Protein AF-A0A1Y2M8N2-F1 (afdb_monomer)

Mean predicted aligned error: 12.07 Å

Radius of gyration: 18.17 Å; Cα contacts (8 Å, |Δi|>4): 159; chains: 1; bounding box: 55×33×50 Å

Secondary structure (DSSP, 8-state):
-HHHHHHHHHHHHHHHHHHHHHHHHHHHHHHHTTSSTTS---S-HHHHHHHHHHHHHHHHHHHHHHHHHHHH-TT---HHHHHHHHHHHHHHHHHHHS-GGGT---TTSTTHHHHHHHHHHHHHH--TTHHHHHHHHHHHHHHHHHHHHHHHTT--S---TTTTTHHHHHHHHTT--GGGGT-SSTTGGG-GGGGS--

pLDDT: mean 70.15, std 19.12, range [27.56, 95.5]

InterPro domains:
  IPR051127 Fungal secondary metabolite regulators [PTHR47424] (8-142)

Organism: Epicoccum nigrum (NCBI:txid105696)

Structure (mmCIF, N/CA/C/O backbone):
data_AF-A0A1Y2M8N2-F1
#
_entry.id   AF-A0A1Y2M8N2-F1
#
loop_
_atom_site.group_PDB
_atom_site.id
_atom_site.type_symbol
_atom_site.label_atom_id
_atom_site.label_alt_id
_atom_site.label_comp_id
_atom_site.label_asym_id
_atom_site.label_entity_id
_atom_site.label_seq_id
_atom_site.pdbx_PDB_ins_code
_atom_site.Cartn_x
_atom_site.Cartn_y
_atom_site.Cartn_z
_atom_site.occupancy
_atom_site.B_iso_or_equiv
_atom_site.auth_seq_id
_atom_site.auth_comp_id
_atom_site.auth_asym_id
_atom_site.auth_atom_id
_atom_site.pdbx_PDB_model_num
ATOM 1 N N . MET A 1 1 ? -30.682 -12.978 16.600 1.00 49.91 1 MET A N 1
ATOM 2 C CA . MET A 1 1 ? -30.207 -13.289 15.227 1.00 49.91 1 MET A CA 1
ATOM 3 C C . MET A 1 1 ? -29.140 -12.324 14.679 1.00 49.91 1 MET A C 1
ATOM 5 O O . MET A 1 1 ? -28.433 -12.726 13.767 1.00 49.91 1 MET A O 1
ATOM 9 N N . GLY A 1 2 ? -28.951 -11.103 15.212 1.00 60.22 2 GLY A N 1
ATOM 10 C CA . GLY A 1 2 ? -27.965 -10.139 14.675 1.00 60.22 2 GLY A CA 1
ATOM 11 C C . GLY A 1 2 ? -26.480 -10.426 14.968 1.00 60.22 2 GLY A C 1
ATOM 12 O O . GLY A 1 2 ? -25.636 -10.139 14.128 1.00 60.22 2 GLY A O 1
ATOM 13 N N . GLN A 1 3 ? -26.146 -11.043 16.109 1.00 59.97 3 GLN A N 1
ATOM 14 C CA . GLN A 1 3 ? -24.745 -11.328 16.475 1.00 59.97 3 GLN A CA 1
ATOM 15 C C . GLN A 1 3 ? -24.085 -12.379 15.570 1.00 59.97 3 GLN A C 1
ATOM 17 O O . GLN A 1 3 ? -22.929 -12.224 15.197 1.00 59.97 3 GLN A O 1
ATOM 22 N N . SER A 1 4 ? -24.816 -13.419 15.155 1.00 67.38 4 SER A N 1
ATOM 23 C CA . SER A 1 4 ? -24.257 -14.482 14.306 1.00 67.38 4 SER A CA 1
ATOM 24 C C . SER A 1 4 ? -23.841 -13.966 12.920 1.00 67.38 4 SER A C 1
ATOM 26 O O . SER A 1 4 ? -22.721 -14.236 12.501 1.00 67.38 4 SER A O 1
ATOM 28 N N . ARG A 1 5 ? -24.673 -13.144 12.255 1.00 73.00 5 ARG A N 1
ATOM 29 C CA . ARG A 1 5 ? -24.303 -12.483 10.985 1.00 73.00 5 ARG A CA 1
ATOM 30 C C . ARG A 1 5 ? -23.071 -11.597 11.134 1.00 73.00 5 ARG A C 1
ATOM 32 O O . ARG A 1 5 ? -22.161 -11.693 10.326 1.00 73.00 5 ARG A O 1
ATOM 39 N N . PHE A 1 6 ? -23.003 -10.825 12.218 1.00 70.69 6 PHE A N 1
ATOM 40 C CA . PHE A 1 6 ? -21.850 -9.974 12.495 1.00 70.69 6 PHE A CA 1
ATOM 41 C C . PHE A 1 6 ? -20.535 -10.768 12.578 1.00 70.69 6 PHE A C 1
ATOM 43 O O . PHE A 1 6 ? -19.532 -10.353 11.999 1.00 70.69 6 PHE A O 1
ATOM 50 N N . HIS A 1 7 ? -20.528 -11.926 13.247 1.00 74.31 7 HIS A N 1
ATOM 51 C CA . HIS A 1 7 ? -19.336 -12.777 13.311 1.00 74.31 7 HIS A CA 1
ATOM 52 C C . HIS A 1 7 ? -18.939 -13.331 11.936 1.00 74.31 7 HIS A C 1
ATOM 54 O O . HIS A 1 7 ? -17.752 -13.318 11.608 1.00 74.31 7 HIS A O 1
ATOM 60 N N . PHE A 1 8 ? -19.909 -13.747 11.116 1.00 81.00 8 PHE A N 1
ATOM 61 C CA . PHE A 1 8 ? -19.644 -14.202 9.748 1.00 81.00 8 PHE A CA 1
ATOM 62 C C . PHE A 1 8 ? -19.079 -13.085 8.862 1.00 81.00 8 PHE A C 1
ATOM 64 O O . PHE A 1 8 ? -18.098 -13.314 8.158 1.00 81.00 8 PHE A O 1
ATOM 71 N N . ASP A 1 9 ? -19.612 -11.866 8.952 1.00 74.56 9 ASP A N 1
ATOM 72 C CA . ASP A 1 9 ? -19.141 -10.723 8.160 1.00 74.56 9 ASP A CA 1
ATOM 73 C C . ASP A 1 9 ? -17.711 -10.308 8.538 1.00 74.56 9 ASP A C 1
ATOM 75 O O . ASP A 1 9 ? -16.916 -9.904 7.689 1.00 74.56 9 ASP A O 1
ATOM 79 N N . VAL A 1 10 ? -17.349 -10.396 9.823 1.00 72.56 10 VAL A N 1
ATOM 80 C CA . VAL A 1 10 ? -15.967 -10.162 10.275 1.00 72.56 10 VAL A CA 1
ATOM 81 C C . VAL A 1 10 ? -15.039 -11.266 9.763 1.00 72.56 10 VAL A C 1
ATOM 83 O O . VAL A 1 10 ? -13.969 -10.962 9.240 1.00 72.56 10 VAL A O 1
ATOM 86 N N . GLN A 1 11 ? -15.435 -12.536 9.873 1.00 79.19 11 GLN A N 1
ATOM 87 C CA . GLN A 1 11 ? -14.622 -13.665 9.408 1.00 79.19 11 GLN A CA 1
ATOM 88 C C . GLN A 1 11 ? -14.400 -13.635 7.892 1.00 79.19 11 GLN A C 1
ATOM 90 O O . GLN A 1 11 ? -13.267 -13.812 7.443 1.00 79.19 11 GLN A O 1
ATOM 95 N N . ALA A 1 12 ? -15.447 -13.353 7.113 1.00 81.44 12 ALA A N 1
ATOM 96 C CA . ALA A 1 12 ? -15.359 -13.206 5.665 1.00 81.44 12 ALA A CA 1
ATOM 97 C C . ALA A 1 12 ? -14.409 -12.064 5.277 1.00 81.44 12 ALA A C 1
ATOM 99 O O . ALA A 1 12 ? -13.546 -12.250 4.419 1.00 81.44 12 ALA A O 1
ATOM 100 N N . GLN A 1 13 ? -14.494 -10.919 5.965 1.00 75.56 13 GLN A N 1
ATOM 101 C CA . GLN A 1 13 ? -13.590 -9.791 5.737 1.00 75.56 13 GLN A CA 1
ATOM 102 C C . GLN A 1 13 ? -12.132 -10.151 6.041 1.00 75.56 13 GLN A C 1
ATOM 104 O O . GLN A 1 13 ? -11.241 -9.862 5.245 1.00 75.56 13 GLN A O 1
ATOM 109 N N . VAL A 1 14 ? -11.875 -10.799 7.182 1.00 75.38 14 VAL A N 1
ATOM 110 C CA . VAL A 1 14 ? -10.520 -11.223 7.561 1.00 75.38 14 VAL A CA 1
ATOM 111 C C . VAL A 1 14 ? -9.961 -12.205 6.535 1.00 75.38 14 VAL A C 1
ATOM 113 O O . VAL A 1 14 ? -8.806 -12.071 6.135 1.00 75.38 14 VAL A O 1
ATOM 116 N N . LEU A 1 15 ? -10.769 -13.162 6.072 1.00 81.62 15 LEU A N 1
ATOM 117 C CA . LEU A 1 15 ? -10.358 -14.114 5.043 1.00 81.62 15 LEU A CA 1
ATOM 118 C C . LEU A 1 15 ? -10.049 -13.411 3.716 1.00 81.62 15 LEU A C 1
ATOM 120 O O . LEU A 1 15 ? -9.009 -13.678 3.117 1.00 81.62 15 LEU A O 1
ATOM 124 N N . HIS A 1 16 ? -10.898 -12.473 3.294 1.00 79.31 16 HIS A N 1
ATOM 125 C CA . HIS A 1 16 ? -10.686 -11.680 2.086 1.00 79.31 16 HIS A CA 1
ATOM 126 C C . HIS A 1 16 ? -9.366 -10.894 2.152 1.00 79.31 16 HIS A C 1
ATOM 128 O O . HIS A 1 16 ? -8.547 -10.982 1.238 1.00 79.31 16 HIS A O 1
ATOM 134 N N . CYS A 1 17 ? -9.088 -10.212 3.268 1.00 73.06 17 CYS A N 1
ATOM 135 C CA . CYS A 1 17 ? -7.818 -9.511 3.458 1.00 73.06 17 CYS A CA 1
ATOM 136 C C . CYS A 1 17 ? -6.610 -10.464 3.480 1.00 73.06 17 CYS A C 1
ATOM 138 O O . CYS A 1 17 ? -5.569 -10.140 2.912 1.00 73.06 17 CYS A O 1
ATOM 140 N N . ARG A 1 18 ? -6.739 -11.657 4.081 1.00 81.38 18 ARG A N 1
ATOM 141 C CA . ARG A 1 18 ? -5.677 -12.680 4.075 1.00 81.38 18 ARG A CA 1
ATOM 142 C C . ARG A 1 18 ? -5.367 -13.181 2.665 1.00 81.38 18 ARG A C 1
ATOM 144 O O . ARG A 1 18 ? -4.197 -13.359 2.347 1.00 81.38 18 ARG A O 1
ATOM 151 N N . ILE A 1 19 ? -6.380 -13.370 1.819 1.00 83.31 19 ILE A N 1
ATOM 152 C CA . ILE A 1 19 ? -6.183 -13.765 0.415 1.00 83.31 19 ILE A CA 1
ATOM 153 C C . ILE A 1 19 ? -5.389 -12.689 -0.330 1.00 83.31 19 ILE A C 1
ATOM 155 O O . ILE A 1 19 ? -4.409 -13.006 -1.003 1.00 83.31 19 ILE A O 1
ATOM 159 N N . HIS A 1 20 ? -5.762 -11.416 -0.168 1.00 74.56 20 HIS A N 1
ATOM 160 C CA . HIS A 1 20 ? -5.020 -10.311 -0.784 1.00 74.56 20 HIS A CA 1
ATOM 161 C C . HIS A 1 20 ? -3.596 -10.193 -0.254 1.00 74.56 20 HIS A C 1
ATOM 163 O O . HIS A 1 20 ? -2.675 -9.961 -1.031 1.00 74.56 20 HIS A O 1
ATOM 169 N N . TYR A 1 21 ? -3.392 -10.427 1.041 1.00 78.44 21 TYR A N 1
ATOM 170 C CA . TYR A 1 21 ? -2.062 -10.458 1.634 1.00 78.44 21 TYR A CA 1
ATOM 171 C C . TYR A 1 21 ? -1.193 -11.568 1.041 1.00 78.44 21 TYR A C 1
ATOM 173 O O . TYR A 1 21 ? -0.097 -11.287 0.574 1.00 78.44 21 TYR A O 1
ATOM 181 N N . VAL A 1 22 ? -1.692 -12.805 0.967 1.00 80.75 22 VAL A N 1
ATOM 182 C CA . VAL A 1 22 ? -0.967 -13.916 0.326 1.00 80.75 22 VAL A CA 1
ATOM 183 C C . VAL A 1 22 ? -0.653 -13.587 -1.132 1.00 80.75 22 VAL A C 1
ATOM 185 O O . VAL A 1 22 ? 0.466 -13.805 -1.590 1.00 80.75 22 VAL A O 1
ATOM 188 N N . ARG A 1 23 ? -1.606 -12.995 -1.856 1.00 82.94 23 ARG A N 1
ATOM 189 C CA . ARG A 1 23 ? -1.387 -12.546 -3.232 1.00 82.94 23 ARG A CA 1
ATOM 190 C C . ARG A 1 23 ? -0.284 -11.486 -3.318 1.00 82.94 23 ARG A C 1
ATOM 192 O O . ARG A 1 23 ? 0.555 -11.580 -4.206 1.00 82.94 23 ARG A O 1
ATOM 199 N N . LEU A 1 24 ? -0.237 -10.526 -2.393 1.00 80.00 24 LEU A N 1
ATOM 200 C CA . LEU A 1 24 ? 0.861 -9.559 -2.299 1.00 80.00 24 LEU A CA 1
ATOM 201 C C . LEU A 1 24 ? 2.199 -10.242 -2.026 1.00 80.00 24 LEU A C 1
ATOM 203 O O . LEU A 1 24 ? 3.170 -9.920 -2.700 1.00 80.00 24 LEU A O 1
ATOM 207 N N . LEU A 1 25 ? 2.254 -11.203 -1.100 1.00 78.81 25 LEU A N 1
ATOM 208 C CA . LEU A 1 25 ? 3.478 -11.954 -0.802 1.00 78.81 25 LEU A CA 1
ATOM 209 C C . LEU A 1 25 ? 4.012 -12.699 -2.031 1.00 78.81 25 LEU A C 1
ATOM 211 O O . LEU A 1 25 ? 5.217 -12.718 -2.253 1.00 78.81 25 LEU A O 1
ATOM 215 N N . ILE A 1 26 ? 3.120 -13.272 -2.845 1.00 78.62 26 ILE A N 1
ATOM 216 C CA . ILE A 1 26 ? 3.490 -13.992 -4.071 1.00 78.62 26 ILE A CA 1
ATOM 217 C C . ILE A 1 26 ? 3.943 -13.032 -5.173 1.00 78.62 26 ILE A C 1
ATOM 219 O O . ILE A 1 26 ? 4.889 -13.344 -5.886 1.00 78.62 26 ILE A O 1
ATOM 223 N N . LEU A 1 27 ? 3.271 -11.887 -5.341 1.00 78.56 27 LEU A N 1
ATOM 224 C CA . LEU A 1 27 ? 3.536 -10.941 -6.434 1.00 78.56 27 LEU A CA 1
ATOM 225 C C . LEU A 1 27 ? 4.740 -10.027 -6.168 1.00 78.56 27 LEU A C 1
ATOM 227 O O . LEU A 1 27 ? 5.393 -9.573 -7.103 1.00 78.56 27 LEU A O 1
ATOM 231 N N . ARG A 1 28 ? 5.045 -9.748 -4.901 1.00 74.75 28 ARG A N 1
ATOM 232 C CA . ARG A 1 28 ? 6.078 -8.791 -4.492 1.00 74.75 28 ARG A CA 1
ATOM 233 C C . ARG A 1 28 ? 7.504 -9.137 -4.948 1.00 74.75 28 ARG A C 1
ATOM 235 O O . ARG A 1 28 ? 8.185 -8.205 -5.368 1.00 74.75 28 ARG A O 1
ATOM 242 N N . PRO A 1 29 ? 7.968 -10.402 -4.946 1.00 75.56 29 PRO A N 1
ATOM 243 C CA . PRO A 1 29 ? 9.266 -10.759 -5.523 1.00 75.56 29 PRO A CA 1
ATOM 244 C C . PRO A 1 29 ? 9.396 -10.322 -6.987 1.00 75.56 29 PRO A C 1
ATOM 246 O O . PRO A 1 29 ? 10.407 -9.751 -7.369 1.00 75.56 29 PRO A O 1
ATOM 249 N N . TRP A 1 30 ? 8.329 -10.472 -7.774 1.00 75.38 30 TRP A N 1
ATOM 250 C CA . TRP A 1 30 ? 8.274 -10.089 -9.193 1.00 75.38 30 TRP A CA 1
ATOM 251 C C . TRP A 1 30 ? 8.225 -8.573 -9.412 1.00 75.38 30 TRP A C 1
ATOM 253 O O . TRP A 1 30 ? 8.567 -8.067 -10.481 1.00 75.38 30 TRP A O 1
ATOM 263 N N . LEU A 1 31 ? 7.810 -7.817 -8.392 1.00 69.75 31 LEU A N 1
ATOM 264 C CA . LEU A 1 31 ? 7.902 -6.360 -8.419 1.00 69.75 31 LEU A CA 1
ATOM 265 C C . LEU A 1 31 ? 9.363 -5.899 -8.437 1.00 69.75 31 LEU A C 1
ATOM 267 O O . LEU A 1 31 ? 9.685 -4.921 -9.106 1.00 69.75 31 LEU A O 1
ATOM 271 N N . LEU A 1 32 ? 10.225 -6.632 -7.733 1.00 68.06 32 LEU A N 1
ATOM 272 C CA . LEU A 1 32 ? 11.647 -6.337 -7.571 1.00 68.06 32 LEU A CA 1
ATOM 273 C C . LEU A 1 32 ? 12.545 -7.185 -8.489 1.00 68.06 32 LEU A C 1
ATOM 275 O O . LEU A 1 32 ? 13.732 -6.901 -8.615 1.00 68.06 32 LEU A O 1
ATOM 279 N N . GLU A 1 33 ? 12.001 -8.201 -9.160 1.00 64.00 33 GLU A N 1
ATOM 280 C CA . GLU A 1 33 ? 12.733 -9.001 -10.142 1.00 64.00 33 GLU A CA 1
ATOM 281 C C . GLU A 1 33 ? 13.198 -8.107 -11.307 1.00 64.00 33 GLU A C 1
ATOM 283 O O . GLU A 1 33 ? 12.435 -7.265 -11.788 1.00 64.00 33 GLU A O 1
ATOM 288 N N . ASN A 1 34 ? 14.456 -8.271 -11.734 1.00 57.06 34 ASN A N 1
ATOM 289 C CA . ASN A 1 34 ? 15.277 -7.348 -12.545 1.00 57.06 34 ASN A CA 1
ATOM 290 C C . ASN A 1 34 ? 15.922 -6.159 -11.801 1.00 57.06 34 ASN A C 1
ATOM 292 O O . ASN A 1 34 ? 16.438 -5.258 -12.458 1.00 57.06 34 ASN A O 1
ATOM 296 N N . MET A 1 35 ? 15.929 -6.142 -10.463 1.00 52.12 35 MET A N 1
ATOM 297 C CA . MET A 1 35 ? 16.870 -5.305 -9.693 1.00 52.12 35 MET A CA 1
ATOM 298 C C . MET A 1 35 ? 18.237 -5.981 -9.483 1.00 52.12 35 MET A C 1
ATOM 300 O O . MET A 1 35 ? 19.209 -5.280 -9.229 1.00 52.12 35 MET A O 1
ATOM 304 N N . ASP A 1 36 ? 18.317 -7.306 -9.655 1.00 46.72 36 ASP A N 1
ATOM 305 C CA . ASP A 1 36 ? 19.564 -8.075 -9.740 1.00 46.72 36 ASP A CA 1
ATOM 306 C C . ASP A 1 36 ? 19.701 -8.669 -11.153 1.00 46.72 36 ASP A C 1
ATOM 308 O O . ASP A 1 36 ? 18.922 -9.530 -11.568 1.00 46.72 36 ASP A O 1
ATOM 312 N N . PHE A 1 37 ? 20.703 -8.208 -11.904 1.00 45.25 37 PHE A N 1
ATOM 313 C CA . PHE A 1 37 ? 20.927 -8.511 -13.328 1.00 45.25 37 PHE A CA 1
ATOM 314 C C . PHE A 1 37 ? 21.510 -9.907 -13.624 1.00 45.25 37 PHE A C 1
ATOM 316 O O . PHE A 1 37 ? 21.908 -10.184 -14.754 1.00 45.25 37 PHE A O 1
ATOM 323 N N . ALA A 1 38 ? 21.580 -10.801 -12.635 1.00 43.00 38 ALA A N 1
ATOM 324 C CA . ALA A 1 38 ? 22.261 -12.092 -12.776 1.00 43.00 38 ALA A CA 1
ATOM 325 C C . ALA A 1 38 ? 21.324 -13.292 -13.008 1.00 43.00 38 ALA A C 1
ATOM 327 O O . ALA A 1 38 ? 21.808 -14.383 -13.312 1.00 43.00 38 ALA A O 1
ATOM 328 N N . SER A 1 39 ? 20.003 -13.123 -12.879 1.00 43.25 39 SER A N 1
ATOM 329 C CA . SER A 1 39 ? 19.051 -14.215 -13.104 1.00 43.25 39 SER A CA 1
ATOM 330 C C . SER A 1 39 ? 18.432 -14.113 -14.501 1.00 43.25 39 SER A C 1
ATOM 332 O O . SER A 1 39 ? 17.778 -13.108 -14.792 1.00 43.25 39 SER A O 1
ATOM 334 N N . PRO A 1 40 ? 18.601 -15.117 -15.380 1.00 45.56 40 PRO A N 1
ATOM 335 C CA . PRO A 1 40 ? 17.891 -15.154 -16.649 1.00 45.56 40 PRO A CA 1
ATOM 336 C C . PRO A 1 40 ? 16.387 -15.263 -16.374 1.00 45.56 40 PRO A C 1
ATOM 338 O O . PRO A 1 40 ? 15.883 -16.302 -15.944 1.00 45.56 40 PRO A O 1
ATOM 341 N N . THR A 1 41 ? 15.660 -14.173 -16.607 1.00 53.81 41 THR A N 1
ATOM 342 C CA . THR A 1 41 ? 14.205 -14.134 -16.479 1.00 53.81 41 THR A CA 1
ATOM 343 C C . THR A 1 41 ? 13.585 -15.028 -17.554 1.00 53.81 41 THR A C 1
ATOM 345 O O . THR A 1 41 ? 13.751 -14.807 -18.750 1.00 53.81 41 THR A O 1
ATOM 348 N N . SER A 1 42 ? 12.856 -16.065 -17.132 1.00 55.19 42 SER A N 1
ATOM 349 C CA . SER A 1 42 ? 12.075 -16.927 -18.038 1.00 55.19 42 SER A CA 1
ATOM 350 C C . SER A 1 42 ? 10.772 -16.268 -18.514 1.00 55.19 42 SER A C 1
ATOM 352 O O . SER A 1 42 ? 10.110 -16.776 -19.420 1.00 55.19 42 SER A O 1
ATOM 354 N N . LEU A 1 43 ? 10.406 -15.130 -17.914 1.00 61.03 43 LEU A N 1
ATOM 355 C CA . LEU A 1 43 ? 9.205 -14.367 -18.229 1.00 61.03 43 LEU A CA 1
ATOM 356 C C . LEU A 1 43 ? 9.499 -13.242 -19.223 1.00 61.03 43 LEU A C 1
ATOM 358 O O . LEU A 1 43 ? 10.387 -12.419 -19.010 1.00 61.03 43 LEU A O 1
ATOM 362 N N . GLY A 1 44 ? 8.705 -13.173 -20.292 1.00 69.31 44 GLY A N 1
ATOM 363 C CA . GLY A 1 44 ? 8.774 -12.073 -21.249 1.00 69.31 44 GLY A CA 1
ATOM 364 C C . GLY A 1 44 ? 8.450 -10.721 -20.601 1.00 69.31 44 GLY A C 1
ATOM 365 O O . GLY A 1 44 ? 7.677 -10.640 -19.643 1.00 69.31 44 GLY A O 1
ATOM 366 N N . GLY A 1 45 ? 9.011 -9.636 -21.149 1.00 69.19 45 GLY A N 1
ATOM 367 C CA . GLY A 1 45 ? 8.866 -8.283 -20.590 1.00 69.19 45 GLY A CA 1
ATOM 368 C C . GLY A 1 45 ? 7.416 -7.797 -20.440 1.00 69.19 45 GLY A C 1
ATOM 369 O O . GLY A 1 45 ? 7.106 -7.107 -19.470 1.00 69.19 45 GLY A O 1
ATOM 370 N N . SER A 1 46 ? 6.510 -8.207 -21.336 1.00 75.31 46 SER A N 1
ATOM 371 C CA . SER A 1 46 ? 5.075 -7.904 -21.234 1.00 75.31 46 SER A CA 1
ATOM 372 C C . SER A 1 46 ? 4.417 -8.593 -20.034 1.00 75.31 46 SER A C 1
ATOM 374 O O . SER A 1 46 ? 3.703 -7.949 -19.270 1.00 75.31 46 SER A O 1
ATOM 376 N N . THR A 1 47 ? 4.712 -9.876 -19.806 1.00 80.75 47 THR A N 1
ATOM 377 C CA . THR A 1 47 ? 4.174 -10.646 -18.674 1.00 80.75 47 THR A CA 1
ATOM 378 C C . THR A 1 47 ? 4.649 -10.083 -17.338 1.00 80.75 47 THR A C 1
ATOM 380 O O . THR A 1 47 ? 3.872 -9.974 -16.392 1.00 80.75 47 THR A O 1
ATOM 383 N N . LEU A 1 48 ? 5.910 -9.657 -17.255 1.00 81.38 48 LEU A N 1
ATOM 384 C CA . LEU A 1 48 ? 6.433 -9.032 -16.042 1.00 81.38 48 LEU A CA 1
ATOM 385 C C . LEU A 1 48 ? 5.747 -7.691 -15.745 1.00 81.38 48 LEU A C 1
ATOM 387 O O . LEU A 1 48 ? 5.393 -7.411 -14.598 1.00 81.38 48 LEU A O 1
ATOM 391 N N . GLN A 1 49 ? 5.517 -6.867 -16.769 1.00 81.25 49 GLN A N 1
ATOM 392 C CA . GLN A 1 49 ? 4.796 -5.603 -16.615 1.00 81.25 49 GLN A CA 1
ATOM 393 C C . GLN A 1 49 ? 3.356 -5.825 -16.126 1.00 81.25 49 GLN A C 1
ATOM 395 O O . GLN A 1 49 ? 2.883 -5.106 -15.240 1.00 81.25 49 GLN A O 1
ATOM 400 N N . GLU A 1 50 ? 2.674 -6.847 -16.642 1.00 84.62 50 GLU A N 1
ATOM 401 C CA . GLU A 1 50 ? 1.343 -7.245 -16.176 1.00 84.62 50 GLU A CA 1
ATOM 402 C C . GLU A 1 50 ? 1.359 -7.695 -14.711 1.00 84.62 50 GLU A C 1
ATOM 404 O O . GLU A 1 50 ? 0.522 -7.252 -13.924 1.00 84.62 50 GLU A O 1
ATOM 409 N N . ILE A 1 51 ? 2.339 -8.505 -14.302 1.00 86.00 51 ILE A N 1
ATOM 410 C CA . ILE A 1 51 ? 2.487 -8.955 -12.910 1.00 86.00 51 ILE A CA 1
ATOM 411 C C . ILE A 1 51 ? 2.723 -7.775 -11.961 1.00 86.00 51 ILE A C 1
ATOM 413 O O . ILE A 1 51 ? 2.103 -7.699 -10.897 1.00 86.00 51 ILE A O 1
ATOM 417 N N . ARG A 1 52 ? 3.562 -6.813 -12.352 1.00 86.56 52 ARG A N 1
ATOM 418 C CA . ARG A 1 52 ? 3.812 -5.584 -11.580 1.00 86.56 52 ARG A CA 1
ATOM 419 C C . ARG A 1 52 ? 2.560 -4.722 -11.446 1.00 86.56 52 ARG A C 1
ATOM 421 O O . ARG A 1 52 ? 2.256 -4.226 -10.356 1.00 86.56 52 ARG A O 1
ATOM 428 N N . SER A 1 53 ? 1.799 -4.596 -12.532 1.00 89.00 53 SER A N 1
ATOM 429 C CA . SER A 1 53 ? 0.496 -3.929 -12.527 1.00 89.00 53 SER A CA 1
ATOM 430 C C . SER A 1 53 ? -0.484 -4.631 -11.580 1.00 89.00 53 SER A C 1
ATOM 432 O O . SER A 1 53 ? -1.095 -3.987 -10.725 1.00 89.00 53 SER A O 1
ATOM 434 N N . LEU A 1 54 ? -0.562 -5.965 -11.637 1.00 89.25 54 LEU A N 1
ATOM 435 C CA . LEU A 1 54 ? -1.383 -6.772 -10.733 1.00 89.25 54 LEU A CA 1
ATOM 436 C C . LEU A 1 54 ? -0.962 -6.617 -9.268 1.00 89.25 54 LEU A C 1
ATOM 438 O O . LEU A 1 54 ? -1.832 -6.535 -8.400 1.00 89.25 54 LEU A O 1
ATOM 442 N N . CYS A 1 55 ? 0.339 -6.547 -8.978 1.00 90.06 55 CYS A N 1
ATOM 443 C CA . CYS A 1 55 ? 0.854 -6.317 -7.627 1.00 90.06 55 CYS A CA 1
ATOM 444 C C . CYS A 1 55 ? 0.376 -4.967 -7.087 1.00 90.06 55 CYS A C 1
ATOM 446 O O . CYS A 1 55 ? -0.216 -4.888 -6.009 1.00 90.06 55 CYS A O 1
ATOM 448 N N . THR A 1 56 ? 0.562 -3.913 -7.879 1.00 91.44 56 THR A N 1
ATOM 449 C CA . THR A 1 56 ? 0.136 -2.551 -7.550 1.00 91.44 56 THR A CA 1
ATOM 450 C C . THR A 1 56 ? -1.379 -2.463 -7.349 1.00 91.44 56 THR A C 1
ATOM 452 O O . THR A 1 56 ? -1.852 -1.866 -6.378 1.00 91.44 56 THR A O 1
ATOM 455 N N . LEU A 1 57 ? -2.159 -3.080 -8.239 1.00 93.44 57 LEU A N 1
ATOM 456 C CA . LEU A 1 57 ? -3.616 -3.111 -8.140 1.00 93.44 57 LEU A CA 1
ATOM 457 C C . LEU A 1 57 ? -4.072 -3.849 -6.875 1.00 93.44 57 LEU A C 1
ATOM 459 O O . LEU A 1 57 ? -4.933 -3.352 -6.150 1.00 93.44 57 LEU A O 1
ATOM 463 N N . THR A 1 58 ? -3.457 -4.996 -6.578 1.00 92.06 58 THR A N 1
ATOM 464 C CA . THR A 1 58 ? -3.742 -5.780 -5.367 1.00 92.06 58 THR A CA 1
ATOM 465 C C . THR A 1 58 ? -3.422 -4.971 -4.110 1.00 92.06 58 THR A C 1
ATOM 467 O O . THR A 1 58 ? -4.214 -4.964 -3.169 1.00 92.06 58 THR A O 1
ATOM 470 N N . ALA A 1 59 ? -2.310 -4.229 -4.098 1.00 93.00 59 ALA A N 1
ATOM 471 C CA . ALA A 1 59 ? -1.929 -3.383 -2.970 1.00 93.00 59 ALA A CA 1
ATOM 472 C C . ALA A 1 59 ? -2.981 -2.302 -2.706 1.00 93.00 59 ALA A C 1
ATOM 474 O O . ALA A 1 59 ? -3.468 -2.165 -1.583 1.00 93.00 59 ALA A O 1
ATOM 475 N N . ARG A 1 60 ? -3.405 -1.585 -3.751 1.00 95.00 60 ARG A N 1
ATOM 476 C CA . ARG A 1 60 ? -4.467 -0.577 -3.634 1.00 95.00 60 ARG A CA 1
ATOM 477 C C . ARG A 1 60 ? -5.768 -1.175 -3.122 1.00 95.00 60 ARG A C 1
ATOM 479 O O . ARG A 1 60 ? -6.327 -0.668 -2.157 1.00 95.00 60 ARG A O 1
ATOM 486 N N . HIS A 1 61 ? -6.201 -2.285 -3.712 1.00 93.06 61 HIS A N 1
ATOM 487 C CA . HIS A 1 61 ? -7.444 -2.935 -3.319 1.00 93.06 61 HIS A CA 1
ATOM 488 C C . HIS A 1 61 ? -7.407 -3.445 -1.872 1.00 93.06 61 HIS A C 1
ATOM 490 O O . HIS A 1 61 ? -8.401 -3.346 -1.157 1.00 93.06 61 HIS A O 1
ATOM 496 N N . THR A 1 62 ? -6.248 -3.920 -1.407 1.00 91.00 62 THR A N 1
ATOM 497 C CA . THR A 1 62 ? -6.031 -4.291 0.001 1.00 91.00 62 THR A CA 1
ATOM 498 C C . THR A 1 62 ? -6.230 -3.089 0.919 1.00 91.00 62 THR A C 1
ATOM 500 O O . THR A 1 62 ? -6.935 -3.190 1.921 1.00 91.00 62 THR A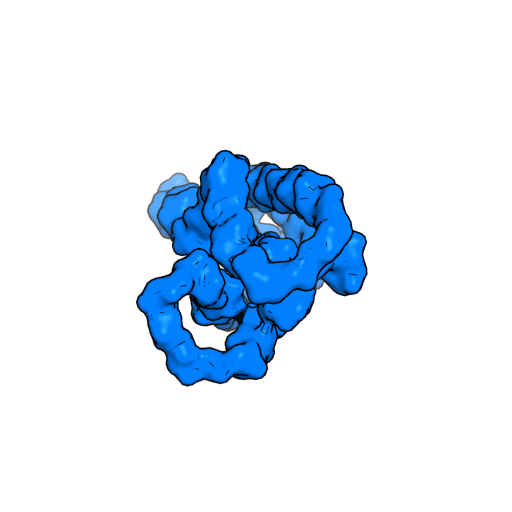 O 1
ATOM 503 N N . ILE A 1 63 ? -5.642 -1.941 0.568 1.00 94.00 63 ILE A N 1
ATOM 504 C CA . ILE A 1 63 ? -5.784 -0.708 1.346 1.00 94.00 63 ILE A CA 1
ATOM 505 C C . ILE A 1 63 ? -7.238 -0.246 1.375 1.00 94.00 63 ILE A C 1
ATOM 507 O O . ILE A 1 63 ? -7.744 0.056 2.451 1.00 94.00 63 ILE A O 1
ATOM 511 N N . ASP A 1 64 ? -7.909 -0.216 0.224 1.00 92.81 64 ASP A N 1
ATOM 512 C CA . ASP A 1 64 ? -9.309 0.202 0.129 1.00 92.81 64 ASP A CA 1
ATOM 513 C C . ASP A 1 64 ? -10.211 -0.713 0.969 1.00 92.81 64 ASP A C 1
ATOM 515 O O . ASP A 1 64 ? -10.975 -0.232 1.802 1.00 92.81 64 ASP A O 1
ATOM 519 N N . THR A 1 65 ? -10.022 -2.030 0.856 1.00 89.06 65 THR A N 1
ATOM 520 C CA . THR A 1 65 ? -10.758 -3.047 1.625 1.00 89.06 65 THR A CA 1
ATOM 521 C C . THR A 1 65 ? -10.589 -2.867 3.138 1.00 89.06 65 THR A C 1
ATOM 523 O O . THR A 1 65 ? -11.553 -2.987 3.899 1.0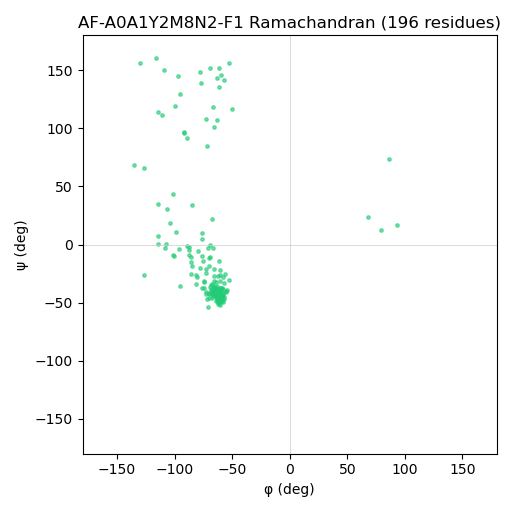0 89.06 65 THR A O 1
ATOM 526 N N . VAL A 1 66 ? -9.362 -2.611 3.606 1.00 88.56 66 VAL A N 1
ATOM 527 C CA . VAL A 1 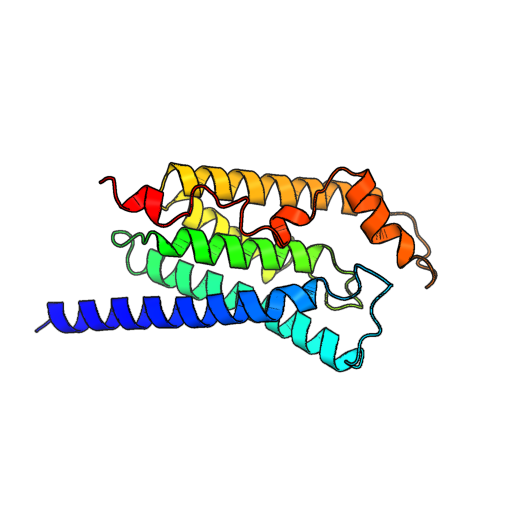66 ? -9.087 -2.415 5.038 1.00 88.56 66 VAL A CA 1
ATOM 528 C C . VAL A 1 66 ? -9.618 -1.062 5.517 1.00 88.56 66 VAL A C 1
ATOM 530 O O . VAL A 1 66 ? -10.234 -0.994 6.578 1.00 88.56 66 VAL A O 1
ATOM 533 N N . TYR A 1 67 ? -9.434 -0.000 4.731 1.00 90.62 67 TYR A N 1
ATOM 534 C CA . TYR A 1 67 ? -9.926 1.339 5.048 1.00 90.62 67 TYR A CA 1
ATOM 535 C C . TYR A 1 67 ? -11.453 1.360 5.183 1.00 90.62 67 TYR A C 1
ATOM 537 O O . TYR A 1 67 ? -11.975 1.835 6.189 1.00 90.62 67 TYR A O 1
ATOM 545 N N . GLU A 1 68 ? -12.175 0.800 4.211 1.00 88.25 68 GLU A N 1
ATOM 546 C CA . GLU A 1 68 ? -13.639 0.716 4.241 1.00 88.25 68 GLU A CA 1
ATOM 547 C C . GLU A 1 68 ? -14.132 -0.093 5.444 1.00 88.25 68 GLU A C 1
ATOM 549 O O . GLU A 1 68 ? -15.076 0.315 6.123 1.00 88.25 68 GLU A O 1
ATOM 554 N N . ALA A 1 69 ? -13.455 -1.196 5.778 1.00 81.88 69 ALA A N 1
ATOM 555 C CA . ALA A 1 69 ? -13.799 -1.991 6.951 1.00 81.88 69 ALA A CA 1
ATOM 556 C C . ALA A 1 69 ? -13.672 -1.197 8.262 1.00 81.88 69 ALA A C 1
ATOM 558 O O . ALA A 1 69 ? -14.546 -1.322 9.120 1.00 81.88 69 ALA A O 1
ATOM 559 N N . GLU A 1 70 ? -12.629 -0.376 8.409 1.00 80.94 70 GLU A N 1
ATOM 560 C CA . GLU A 1 70 ? -12.411 0.462 9.596 1.00 80.94 70 GLU A CA 1
ATOM 561 C C . GLU A 1 70 ? -13.362 1.669 9.633 1.00 80.94 70 GLU A C 1
ATOM 563 O O . GLU A 1 70 ? -13.886 1.997 10.696 1.00 80.94 70 GLU A O 1
ATOM 568 N N . VAL A 1 71 ? -13.663 2.294 8.488 1.00 81.12 71 VAL A N 1
ATOM 569 C CA . VAL A 1 71 ? -14.647 3.392 8.401 1.00 81.12 71 VAL A CA 1
ATOM 570 C C . VAL A 1 71 ? -16.049 2.904 8.760 1.00 81.12 71 VAL A C 1
ATOM 572 O O . VAL A 1 71 ? -16.752 3.557 9.532 1.00 81.12 71 VAL A O 1
ATOM 575 N N . CYS A 1 72 ? -16.458 1.742 8.249 1.00 77.81 72 CYS A N 1
ATOM 576 C CA . CYS A 1 72 ? -17.757 1.159 8.575 1.00 77.81 72 CYS A CA 1
ATOM 577 C C . CYS A 1 72 ? -17.808 0.586 10.001 1.00 77.81 72 CYS A C 1
ATOM 579 O O . CYS A 1 72 ? -18.893 0.475 10.575 1.00 77.81 72 CYS A O 1
ATOM 581 N N . ARG A 1 73 ? -16.662 0.205 10.588 1.00 73.31 73 ARG A N 1
ATOM 582 C CA . ARG A 1 73 ? -16.577 -0.406 11.926 1.00 73.31 73 ARG A CA 1
ATOM 583 C C . ARG A 1 73 ? -15.443 0.203 12.776 1.00 73.31 73 ARG A C 1
ATOM 585 O O . ARG A 1 73 ? -14.520 -0.502 13.178 1.00 73.31 73 ARG A O 1
ATOM 592 N N . PRO A 1 74 ? -15.558 1.474 13.201 1.00 60.66 74 PRO A N 1
ATOM 593 C CA . PRO A 1 74 ? -14.482 2.213 13.882 1.00 60.66 74 PRO A CA 1
ATOM 594 C C . PRO A 1 74 ? -14.142 1.720 15.302 1.00 60.66 74 PRO A C 1
ATOM 596 O O . PRO A 1 74 ? -13.278 2.282 15.972 1.00 60.66 74 PRO A O 1
ATOM 599 N N . ARG A 1 75 ? -14.836 0.689 15.802 1.00 58.88 75 ARG A N 1
ATOM 600 C CA . ARG A 1 75 ? -14.571 0.043 17.101 1.00 58.88 75 ARG A 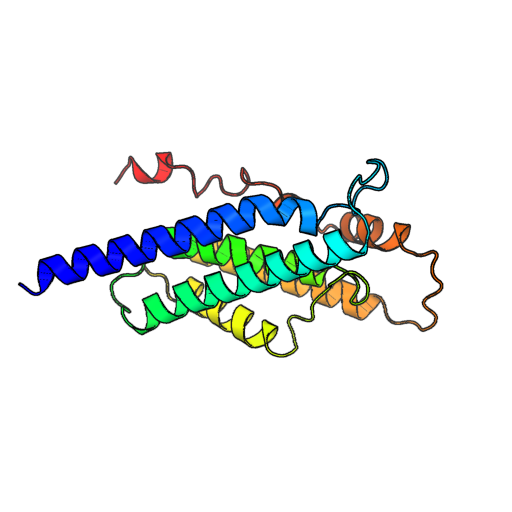CA 1
ATOM 601 C C . ARG A 1 75 ? -13.966 -1.354 16.978 1.00 58.88 75 ARG A C 1
ATOM 603 O O . ARG A 1 75 ? -13.671 -1.957 18.002 1.00 58.88 75 ARG A O 1
ATOM 610 N N . SER A 1 76 ? -13.796 -1.874 15.764 1.00 59.94 76 SER A N 1
ATOM 611 C CA . SER A 1 76 ? -13.257 -3.215 15.535 1.00 59.94 76 SER A CA 1
ATOM 612 C C . SER A 1 76 ? -11.830 -3.184 15.007 1.00 59.94 76 SER A C 1
ATOM 614 O O . SER A 1 76 ? -11.485 -4.077 14.238 1.00 59.94 76 SER A O 1
ATOM 616 N N . SER A 1 77 ? -11.027 -2.177 15.375 1.00 61.62 77 SER A N 1
ATOM 617 C CA . SER A 1 77 ? -9.654 -2.067 14.881 1.00 61.62 77 SER A CA 1
ATOM 618 C C . SER A 1 77 ? -8.923 -3.385 15.066 1.00 61.62 77 SER A C 1
ATOM 620 O O . SER A 1 77 ? -8.789 -3.882 16.181 1.00 61.62 77 SER A O 1
ATOM 622 N N . THR A 1 78 ? -8.525 -3.999 13.957 1.00 71.50 78 THR A N 1
ATOM 623 C CA . THR A 1 78 ? -7.948 -5.343 14.007 1.00 71.50 78 THR A CA 1
ATOM 624 C C . THR A 1 78 ? -6.432 -5.270 14.000 1.00 71.50 78 THR A C 1
ATOM 626 O O . THR A 1 78 ? -5.831 -4.429 13.333 1.00 71.50 78 THR A O 1
ATOM 629 N N . TRP A 1 79 ? -5.794 -6.186 14.725 1.00 72.38 79 TRP A N 1
ATOM 630 C CA . TRP A 1 79 ? -4.342 -6.328 14.695 1.00 72.38 79 TRP A CA 1
ATOM 631 C C . TRP A 1 79 ? -3.833 -6.606 13.272 1.00 72.38 79 TRP A C 1
ATOM 633 O O . TRP A 1 79 ? -2.850 -6.017 12.835 1.00 72.38 79 TRP A O 1
ATOM 643 N N . HIS A 1 80 ? -4.570 -7.412 12.501 1.00 74.75 80 HIS A N 1
ATOM 644 C CA . HIS A 1 80 ? -4.232 -7.752 11.120 1.00 74.75 80 HIS A CA 1
ATOM 645 C C . HIS A 1 80 ? -4.209 -6.543 10.170 1.00 74.75 80 HIS A C 1
ATOM 647 O O . HIS A 1 80 ? -3.492 -6.571 9.172 1.00 74.75 80 HIS A O 1
ATOM 653 N N . ALA A 1 81 ? -4.969 -5.478 10.459 1.00 82.50 81 ALA A N 1
ATOM 654 C CA . ALA A 1 81 ? -4.993 -4.284 9.616 1.00 82.50 81 ALA A CA 1
ATOM 655 C C . ALA A 1 81 ? -3.597 -3.656 9.491 1.00 82.50 81 ALA A C 1
ATOM 657 O O . ALA A 1 81 ? -3.221 -3.233 8.402 1.00 82.50 81 ALA A O 1
ATOM 658 N N . VAL A 1 82 ? -2.801 -3.663 10.568 1.00 82.62 82 VAL A N 1
ATOM 659 C CA . VAL A 1 82 ? -1.426 -3.138 10.554 1.00 82.62 82 VAL A CA 1
ATOM 660 C C . VAL A 1 82 ? -0.559 -3.913 9.565 1.00 82.62 82 VAL A C 1
ATOM 662 O O . VAL A 1 82 ? 0.104 -3.308 8.726 1.00 82.62 82 VAL A O 1
ATOM 665 N N . TYR A 1 83 ? -0.640 -5.245 9.599 1.00 80.06 83 TYR A N 1
ATOM 666 C CA . TYR A 1 83 ? 0.103 -6.137 8.707 1.00 80.06 83 TYR A CA 1
ATOM 667 C C . TYR A 1 83 ? -0.255 -5.892 7.242 1.00 80.06 83 TYR A C 1
ATOM 669 O O . TYR A 1 83 ? 0.620 -5.670 6.405 1.00 80.06 83 TYR A O 1
ATOM 677 N N . PHE A 1 84 ? -1.552 -5.909 6.931 1.00 84.75 84 PHE A N 1
ATOM 678 C CA . PHE A 1 84 ? -2.034 -5.785 5.558 1.00 84.75 84 PHE A CA 1
ATOM 679 C C . PHE A 1 84 ? -1.724 -4.412 4.967 1.00 84.75 84 PHE A C 1
ATOM 681 O O . PHE A 1 84 ? -1.288 -4.320 3.820 1.00 84.75 84 PHE A O 1
ATOM 688 N N . LEU A 1 85 ? -1.889 -3.350 5.757 1.00 89.75 85 LEU A N 1
ATOM 689 C CA . LEU A 1 85 ? -1.588 -1.991 5.322 1.00 89.75 85 LEU A CA 1
ATOM 690 C C . LEU A 1 85 ? -0.093 -1.760 5.165 1.00 89.75 85 LEU A C 1
ATOM 692 O O . LEU A 1 85 ? 0.310 -1.157 4.175 1.00 89.75 85 LEU A O 1
ATOM 696 N N . HIS A 1 86 ? 0.730 -2.262 6.088 1.00 86.12 86 HIS A N 1
ATOM 697 C CA . HIS A 1 86 ? 2.178 -2.172 5.953 1.00 86.12 86 HIS A CA 1
ATOM 698 C C . HIS A 1 86 ? 2.650 -2.884 4.683 1.00 86.12 86 HIS A C 1
ATOM 700 O O . HIS A 1 86 ? 3.368 -2.297 3.873 1.00 86.12 86 HIS A O 1
ATOM 706 N N . ALA A 1 87 ? 2.197 -4.117 4.449 1.00 85.44 87 ALA A N 1
ATOM 707 C CA . ALA A 1 87 ? 2.568 -4.889 3.268 1.00 85.44 8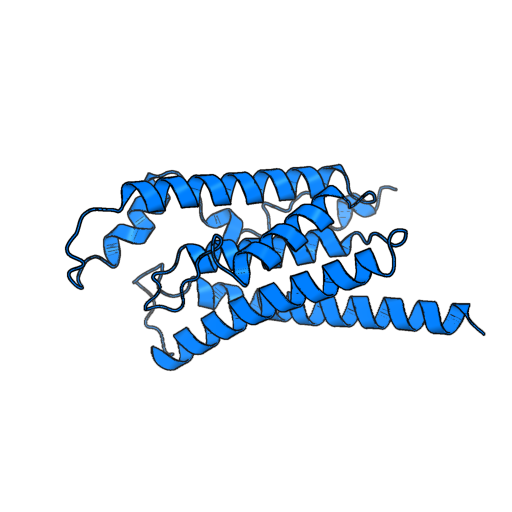7 ALA A CA 1
ATOM 708 C C . ALA A 1 87 ? 2.108 -4.236 1.955 1.00 85.44 87 ALA A C 1
ATOM 710 O O . ALA A 1 87 ? 2.883 -4.158 1.004 1.00 85.44 87 ALA A O 1
ATOM 711 N N . ALA A 1 88 ? 0.881 -3.717 1.909 1.00 90.88 88 ALA A N 1
ATOM 712 C CA . ALA A 1 88 ? 0.355 -3.044 0.729 1.00 90.88 88 ALA A CA 1
ATOM 713 C C . ALA A 1 88 ? 1.041 -1.692 0.469 1.00 90.88 88 ALA A C 1
ATOM 715 O O . ALA A 1 88 ? 1.453 -1.416 -0.655 1.00 90.88 88 ALA A O 1
ATOM 716 N N . ALA A 1 89 ? 1.223 -0.857 1.497 1.00 91.19 89 ALA A N 1
ATOM 717 C CA . ALA A 1 89 ? 1.888 0.438 1.356 1.00 91.19 89 ALA A CA 1
ATOM 718 C C . ALA A 1 89 ? 3.362 0.285 0.959 1.00 91.19 89 ALA A C 1
ATOM 720 O O . ALA A 1 89 ? 3.860 1.025 0.113 1.00 91.19 89 ALA A O 1
ATOM 721 N N . SER A 1 90 ? 4.048 -0.715 1.511 1.00 86.88 90 SER A N 1
ATOM 722 C CA . SER A 1 90 ? 5.426 -1.032 1.133 1.00 86.88 90 SER A CA 1
ATOM 723 C C . SER A 1 90 ? 5.532 -1.570 -0.302 1.00 86.88 90 SER A C 1
ATOM 725 O O . SER A 1 90 ? 6.474 -1.217 -1.007 1.00 86.88 90 SER A O 1
ATOM 727 N N . ALA A 1 91 ? 4.539 -2.322 -0.792 1.00 88.00 91 ALA A N 1
ATOM 728 C CA . ALA A 1 91 ? 4.458 -2.690 -2.208 1.00 88.00 91 ALA A CA 1
ATOM 729 C C . ALA A 1 91 ? 4.251 -1.466 -3.123 1.00 88.00 91 ALA A C 1
ATOM 731 O O . ALA A 1 91 ? 4.858 -1.393 -4.188 1.00 88.00 91 ALA A O 1
ATOM 732 N N . LEU A 1 92 ? 3.459 -0.468 -2.708 1.00 91.19 92 LEU A N 1
ATOM 733 C CA . LEU A 1 92 ? 3.333 0.786 -3.462 1.00 91.19 92 LEU A CA 1
ATOM 734 C C . LEU A 1 92 ? 4.644 1.588 -3.485 1.00 91.19 92 LEU A C 1
ATOM 736 O O . LEU A 1 92 ? 4.993 2.141 -4.523 1.00 91.19 92 LEU A O 1
ATOM 740 N N . LEU A 1 93 ? 5.397 1.625 -2.380 1.00 86.81 93 LEU A N 1
ATOM 741 C CA . LEU A 1 93 ? 6.734 2.235 -2.361 1.00 86.81 93 LEU A CA 1
ATOM 742 C C . LEU A 1 93 ? 7.693 1.527 -3.320 1.00 86.81 93 LEU A C 1
ATOM 744 O O . LEU A 1 93 ? 8.390 2.190 -4.080 1.00 86.81 93 LEU A O 1
ATOM 748 N N . ALA A 1 94 ? 7.695 0.194 -3.315 1.00 84.00 94 ALA A N 1
ATOM 749 C CA . ALA A 1 94 ? 8.503 -0.597 -4.235 1.00 84.00 94 ALA A CA 1
ATOM 750 C C . ALA A 1 94 ? 8.124 -0.333 -5.702 1.00 84.00 94 ALA A C 1
ATOM 752 O O . ALA A 1 94 ? 8.998 -0.124 -6.537 1.00 84.00 94 ALA A O 1
ATOM 753 N N . ALA A 1 95 ? 6.829 -0.246 -6.014 1.00 87.12 95 ALA A N 1
ATOM 754 C CA . ALA A 1 95 ? 6.368 0.109 -7.354 1.00 87.12 95 ALA A CA 1
ATOM 755 C C . ALA A 1 95 ? 6.777 1.541 -7.747 1.00 87.12 95 ALA A C 1
ATOM 757 O O . ALA A 1 95 ? 7.047 1.809 -8.914 1.00 87.12 95 ALA A O 1
ATOM 758 N N . ALA A 1 96 ? 6.852 2.465 -6.789 1.00 86.94 96 ALA A N 1
ATOM 759 C CA . ALA A 1 96 ? 7.261 3.845 -7.035 1.00 86.94 96 ALA A CA 1
ATOM 760 C C . ALA A 1 96 ? 8.776 4.013 -7.263 1.00 86.94 96 ALA A C 1
ATOM 762 O O . ALA A 1 96 ? 9.203 5.052 -7.760 1.00 86.94 96 ALA A O 1
ATOM 763 N N . LEU A 1 97 ? 9.585 2.999 -6.932 1.00 79.94 97 LEU A N 1
ATOM 764 C CA . LEU A 1 97 ? 11.013 2.951 -7.270 1.00 79.94 97 LEU A CA 1
ATOM 765 C C . LEU A 1 97 ? 11.260 2.562 -8.734 1.00 79.94 97 LEU A C 1
ATOM 767 O O . LEU A 1 97 ? 12.345 2.806 -9.261 1.00 79.94 97 LEU A O 1
ATOM 771 N N . LEU A 1 98 ? 10.282 1.939 -9.395 1.00 78.75 98 LEU A N 1
ATOM 772 C CA . LEU A 1 98 ? 10.434 1.482 -10.770 1.00 78.75 98 LEU A CA 1
ATOM 773 C C . LEU A 1 98 ? 10.289 2.644 -11.769 1.00 78.75 98 LEU A C 1
ATOM 775 O O . LEU A 1 98 ? 9.488 3.557 -11.558 1.00 78.75 98 LEU A O 1
ATOM 779 N N . PRO A 1 99 ? 10.985 2.594 -12.918 1.00 77.44 99 PRO A N 1
ATOM 780 C CA . PRO A 1 99 ? 10.713 3.497 -14.031 1.00 77.44 99 PRO A CA 1
ATOM 781 C C . PRO A 1 99 ? 9.275 3.344 -14.542 1.00 77.44 99 PRO A C 1
ATOM 783 O O 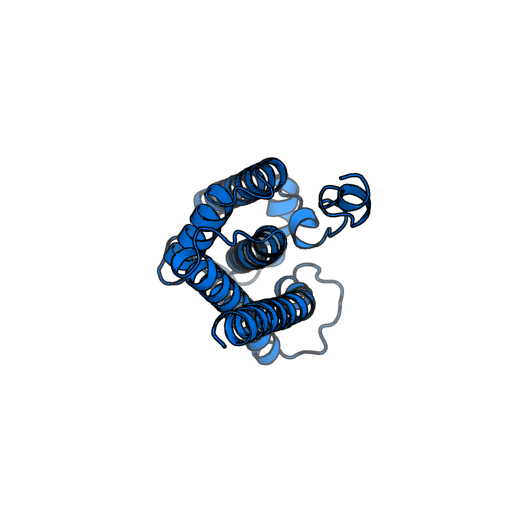. PRO A 1 99 ? 8.751 2.230 -14.615 1.00 77.44 99 PRO A O 1
ATOM 786 N N . LYS A 1 100 ? 8.656 4.443 -14.999 1.00 77.94 100 LYS A N 1
ATOM 787 C CA . LYS A 1 100 ? 7.292 4.422 -15.573 1.00 77.94 100 LYS A CA 1
ATOM 788 C C . LYS A 1 100 ? 7.156 3.417 -16.724 1.00 77.94 100 LYS A C 1
ATOM 790 O O . LYS A 1 100 ? 6.166 2.695 -16.789 1.00 77.94 100 LYS A O 1
ATOM 795 N N . ALA A 1 101 ? 8.180 3.311 -17.576 1.00 72.19 101 ALA A N 1
ATOM 796 C CA . ALA A 1 101 ? 8.225 2.354 -18.687 1.00 72.19 101 ALA A CA 1
ATOM 797 C C . ALA A 1 101 ? 8.144 0.883 -18.230 1.00 72.19 101 ALA A C 1
ATOM 799 O O . ALA A 1 101 ? 7.646 0.035 -18.961 1.00 72.19 101 ALA A O 1
ATOM 800 N N . SER A 1 102 ? 8.580 0.595 -17.003 1.00 70.69 102 SER A N 1
ATOM 801 C CA . SER A 1 102 ? 8.652 -0.750 -16.423 1.00 70.69 102 SER A CA 1
ATOM 802 C C . SER A 1 102 ? 7.470 -1.082 -15.504 1.00 70.69 102 SER A C 1
ATOM 804 O O . SER A 1 102 ? 7.518 -2.088 -14.791 1.00 70.69 102 SER A O 1
ATOM 806 N N . GLY A 1 103 ? 6.424 -0.244 -15.504 1.00 76.19 103 GLY A N 1
ATOM 807 C CA . GLY A 1 103 ? 5.259 -0.372 -14.623 1.00 76.19 103 GLY A CA 1
ATOM 808 C C . GLY A 1 103 ? 5.360 0.420 -13.316 1.00 76.19 103 GLY A C 1
ATOM 809 O O . GLY A 1 103 ? 4.619 0.132 -12.379 1.00 76.19 103 GLY A O 1
ATOM 810 N N . GLY A 1 104 ? 6.273 1.392 -13.236 1.00 84.06 104 GLY A N 1
ATOM 811 C CA . GLY A 1 104 ? 6.414 2.260 -12.073 1.00 84.06 104 GLY A CA 1
ATOM 812 C C . GLY A 1 104 ? 5.253 3.230 -11.870 1.00 84.06 104 GLY A C 1
ATOM 813 O O . GLY A 1 104 ? 4.597 3.650 -12.827 1.00 84.06 104 GLY A O 1
ATOM 814 N N . ILE A 1 105 ? 5.015 3.598 -10.611 1.00 89.00 105 ILE A N 1
ATOM 815 C CA . ILE A 1 105 ? 3.905 4.473 -10.208 1.00 89.00 105 ILE A CA 1
ATOM 816 C C . ILE A 1 105 ? 4.387 5.794 -9.613 1.00 89.00 105 ILE A C 1
ATOM 818 O O . ILE A 1 105 ? 5.507 5.901 -9.127 1.00 89.00 105 ILE A O 1
ATOM 822 N N . ASP A 1 106 ? 3.502 6.791 -9.588 1.00 88.81 106 ASP A N 1
ATOM 823 C CA . ASP A 1 106 ? 3.736 8.054 -8.888 1.00 88.81 106 ASP A CA 1
ATOM 824 C C . ASP A 1 106 ? 2.810 8.168 -7.671 1.00 88.81 106 ASP A C 1
ATOM 826 O O . ASP A 1 106 ? 1.596 8.318 -7.807 1.00 88.81 106 ASP A O 1
ATOM 830 N N . LEU A 1 107 ? 3.388 8.113 -6.468 1.00 88.38 107 LEU A N 1
ATOM 831 C CA . LEU A 1 107 ? 2.664 8.237 -5.195 1.00 88.38 107 LEU A CA 1
ATOM 832 C C . LEU A 1 107 ? 2.100 9.643 -4.932 1.00 88.38 107 LEU A C 1
ATOM 834 O O . LEU A 1 107 ? 1.365 9.833 -3.957 1.00 88.38 107 LEU A O 1
ATOM 838 N N . ASN A 1 108 ? 2.478 10.645 -5.726 1.00 88.00 108 ASN A N 1
ATOM 839 C CA . ASN A 1 108 ? 1.952 12.006 -5.634 1.00 88.00 108 ASN A CA 1
ATOM 840 C C . ASN A 1 108 ? 0.811 12.261 -6.628 1.00 88.00 108 ASN A C 1
ATOM 842 O O . ASN A 1 108 ? 0.222 13.336 -6.590 1.00 88.00 108 ASN A O 1
ATOM 846 N N . CYS A 1 109 ? 0.486 11.288 -7.482 1.00 89.19 109 CYS A N 1
ATOM 847 C CA . CYS A 1 109 ? -0.638 11.366 -8.402 1.00 89.19 109 CYS A CA 1
ATOM 848 C C . CYS A 1 109 ? -1.769 10.425 -7.984 1.00 89.19 109 CYS A C 1
ATOM 850 O O . CYS A 1 109 ? -1.556 9.347 -7.417 1.00 89.19 109 CYS A O 1
ATOM 852 N N . GLU A 1 110 ? -2.995 10.814 -8.320 1.00 91.00 110 GLU A N 1
ATOM 853 C CA . GLU A 1 110 ? -4.135 9.910 -8.250 1.00 91.00 110 GLU A CA 1
ATOM 854 C C . GLU A 1 110 ? -3.945 8.735 -9.226 1.00 91.00 110 GLU A C 1
ATOM 856 O O . GLU A 1 110 ? -3.400 8.917 -10.318 1.00 91.00 110 GLU A O 1
ATOM 861 N N . PRO A 1 111 ? -4.375 7.515 -8.863 1.00 92.38 111 PRO A N 1
ATOM 862 C CA . PRO A 1 111 ? -5.101 7.146 -7.639 1.00 92.38 111 PRO A CA 1
ATOM 863 C C . PRO A 1 111 ? -4.209 6.756 -6.440 1.00 92.38 111 PRO A C 1
ATOM 865 O O . PRO A 1 111 ? -4.700 6.379 -5.374 1.00 92.38 111 PRO A O 1
ATOM 868 N N . TYR A 1 112 ? -2.887 6.767 -6.612 1.00 92.56 112 TYR A N 1
ATOM 869 C CA . TYR A 1 112 ? -1.936 6.232 -5.633 1.00 92.56 112 TYR A CA 1
ATOM 870 C C . TYR A 1 112 ? -1.770 7.137 -4.414 1.00 92.56 112 TYR A C 1
ATOM 872 O O . TYR A 1 112 ? -1.582 6.640 -3.302 1.00 92.56 112 TYR A O 1
ATOM 880 N N . GLN A 1 113 ? -1.891 8.451 -4.611 1.00 93.94 113 GLN A N 1
ATOM 881 C CA . GLN A 1 113 ? -1.896 9.433 -3.533 1.00 93.94 113 GLN A CA 1
ATOM 882 C C . GLN A 1 113 ? -3.017 9.151 -2.526 1.00 93.94 113 GLN A C 1
ATOM 884 O O . GLN A 1 113 ? -2.749 9.064 -1.324 1.00 93.94 113 GLN A O 1
ATOM 889 N N . MET A 1 114 ? -4.244 8.940 -3.006 1.00 94.94 114 MET A N 1
ATOM 890 C CA . MET A 1 114 ? -5.381 8.608 -2.153 1.00 94.94 114 MET A CA 1
ATOM 891 C C . MET A 1 114 ? -5.192 7.267 -1.438 1.00 94.94 114 MET A C 1
ATOM 893 O O . MET A 1 114 ? -5.395 7.191 -0.225 1.00 94.94 114 MET A O 1
ATOM 897 N N . SER A 1 115 ? -4.757 6.215 -2.142 1.00 95.25 115 SER A N 1
ATOM 898 C CA . SER A 1 115 ? -4.473 4.922 -1.500 1.00 95.25 115 SER A CA 1
ATOM 899 C C . SER A 1 115 ? -3.404 5.061 -0.408 1.00 95.25 115 SER A C 1
ATOM 901 O O . SER A 1 115 ? -3.578 4.549 0.694 1.00 95.25 115 SER A O 1
ATOM 903 N N . TRP A 1 116 ? -2.335 5.824 -0.643 1.00 95.06 116 TRP A N 1
ATOM 904 C CA . TRP A 1 116 ? -1.336 6.092 0.391 1.00 95.06 116 TRP A CA 1
ATOM 905 C C . TRP A 1 116 ? -1.936 6.791 1.618 1.00 95.06 116 TRP A C 1
ATOM 907 O O . TRP A 1 116 ? -1.702 6.372 2.752 1.00 95.06 116 TRP A O 1
ATOM 917 N N . GLN A 1 117 ? -2.724 7.848 1.407 1.00 95.50 117 GLN A N 1
ATOM 918 C CA . GLN A 1 117 ? -3.366 8.589 2.496 1.00 95.50 117 GLN A CA 1
ATOM 919 C C . GLN A 1 117 ? -4.289 7.693 3.325 1.00 95.50 117 GLN A C 1
ATOM 921 O O . GLN A 1 117 ? -4.212 7.721 4.554 1.00 95.50 117 GLN A O 1
ATOM 926 N N . LYS A 1 118 ? -5.101 6.848 2.674 1.00 95.06 118 LYS A N 1
ATOM 927 C CA . LYS A 1 118 ? -5.957 5.862 3.351 1.00 95.06 118 LYS A CA 1
ATOM 928 C C . LYS A 1 118 ? -5.142 4.916 4.230 1.00 95.06 118 LYS A C 1
ATOM 930 O O . LYS A 1 118 ? -5.514 4.689 5.383 1.00 95.06 118 LYS A O 1
ATOM 935 N N . ALA A 1 119 ? -4.018 4.402 3.725 1.00 93.38 119 ALA A N 1
ATOM 936 C CA . ALA A 1 119 ? -3.161 3.496 4.485 1.00 93.38 119 ALA A CA 1
ATOM 937 C C . ALA A 1 119 ? -2.589 4.167 5.741 1.00 93.38 119 ALA A C 1
ATOM 939 O O . ALA A 1 119 ? -2.750 3.650 6.848 1.00 93.38 119 ALA A O 1
ATOM 940 N N . ILE A 1 120 ? -1.993 5.354 5.590 1.00 94.25 120 ILE A N 1
ATOM 941 C CA . ILE A 1 120 ? -1.410 6.101 6.712 1.00 94.25 120 ILE A CA 1
ATOM 942 C C . ILE A 1 120 ? -2.476 6.505 7.730 1.00 94.25 120 ILE A C 1
ATOM 944 O O . ILE A 1 120 ? -2.267 6.346 8.932 1.00 94.25 120 ILE A O 1
ATOM 948 N N . GLN A 1 121 ? -3.631 6.991 7.274 1.00 92.25 121 GLN A N 1
ATOM 949 C CA . GLN A 1 121 ? -4.723 7.383 8.162 1.00 92.25 121 GLN A CA 1
ATOM 950 C C . GLN A 1 121 ? -5.240 6.196 8.979 1.00 92.25 121 GLN A C 1
ATOM 952 O O . GLN A 1 121 ? -5.479 6.330 10.179 1.00 92.25 121 GLN A O 1
ATOM 957 N N . THR A 1 122 ? -5.388 5.031 8.346 1.00 89.81 122 THR A N 1
ATOM 958 C CA . THR A 1 122 ? -5.869 3.825 9.028 1.00 89.81 122 THR A CA 1
ATOM 959 C C . THR A 1 122 ? -4.861 3.325 10.057 1.00 89.81 122 THR A C 1
ATOM 961 O O . THR A 1 122 ? -5.246 3.017 11.181 1.00 89.81 122 THR A O 1
ATOM 964 N N . LEU A 1 123 ? -3.566 3.318 9.720 1.00 88.31 123 LEU A N 1
ATOM 965 C CA . LEU A 1 123 ? -2.505 2.970 10.668 1.00 88.31 123 LEU A CA 1
ATOM 966 C C . LEU A 1 123 ? -2.473 3.941 11.859 1.00 88.31 123 LEU A C 1
ATOM 968 O O . LEU A 1 123 ? -2.466 3.501 13.004 1.00 88.31 123 LEU A O 1
ATOM 972 N N . LYS A 1 124 ? -2.535 5.259 11.620 1.00 88.31 124 LYS A N 1
ATOM 973 C CA . LYS A 1 124 ? -2.560 6.277 12.692 1.00 88.31 124 LYS A CA 1
ATOM 974 C C . LYS A 1 124 ? -3.768 6.123 13.623 1.00 88.31 124 LYS A C 1
ATOM 976 O O . LYS A 1 124 ? -3.666 6.421 14.811 1.00 88.31 124 LYS A O 1
ATOM 981 N N . ASN A 1 125 ? -4.890 5.637 13.095 1.00 85.50 125 ASN A N 1
ATOM 982 C CA . ASN A 1 125 ? -6.124 5.436 13.850 1.00 85.50 125 ASN A CA 1
ATOM 983 C C . ASN A 1 125 ? -6.208 4.072 14.553 1.00 85.50 125 ASN A C 1
ATOM 985 O O . ASN A 1 125 ? -7.120 3.879 15.361 1.00 85.50 125 ASN A O 1
ATOM 989 N N . ASN A 1 126 ? -5.292 3.135 14.287 1.00 80.00 126 ASN A N 1
ATOM 990 C CA . ASN A 1 126 ? -5.341 1.803 14.880 1.00 80.00 126 ASN A CA 1
ATOM 991 C C . ASN A 1 126 ? -4.964 1.854 16.370 1.00 80.00 126 ASN A C 1
ATOM 993 O O . ASN A 1 126 ? -3.808 2.045 16.747 1.00 80.00 126 ASN A O 1
ATOM 997 N N . LYS A 1 127 ? -5.970 1.670 17.231 1.00 70.81 127 LYS A N 1
ATOM 998 C CA . LYS A 1 127 ? -5.815 1.738 18.693 1.00 70.81 127 LYS A CA 1
ATOM 999 C C . LYS A 1 127 ? -5.364 0.426 19.333 1.00 70.81 127 LYS A C 1
ATOM 1001 O O . LYS A 1 127 ? -4.962 0.443 20.491 1.00 70.81 127 LYS A O 1
ATOM 1006 N N . VAL A 1 128 ? -5.447 -0.695 18.614 1.00 69.38 128 VAL A N 1
ATOM 1007 C CA . VAL A 1 128 ? -5.149 -2.031 19.158 1.00 69.38 128 VAL A CA 1
ATOM 1008 C C . VAL A 1 128 ? -3.651 -2.309 19.164 1.00 69.38 128 VAL A C 1
ATOM 1010 O O . VAL A 1 128 ? -3.150 -2.919 20.101 1.00 69.38 128 VAL A O 1
ATOM 1013 N N . GLN A 1 129 ? -2.914 -1.800 18.177 1.00 69.06 129 GLN A N 1
ATOM 1014 C CA . GLN A 1 129 ? -1.458 -1.909 18.133 1.00 69.06 129 GLN A CA 1
ATOM 1015 C C . GLN A 1 129 ? -0.802 -0.541 17.959 1.00 69.06 129 GLN A C 1
ATOM 1017 O O . GLN A 1 129 ? -0.169 -0.262 16.942 1.00 69.06 129 GLN A O 1
ATOM 1022 N N . LEU A 1 130 ? -0.946 0.329 18.961 1.00 72.06 130 LEU A N 1
ATOM 1023 C CA . LEU A 1 130 ? -0.422 1.698 18.899 1.00 72.06 130 LEU A CA 1
ATOM 1024 C C . LEU A 1 130 ? 1.084 1.748 18.597 1.00 72.06 130 LEU A C 1
ATOM 1026 O O . LEU A 1 130 ? 1.511 2.592 17.816 1.00 72.06 130 LEU A O 1
ATOM 1030 N N . GLN A 1 131 ? 1.884 0.854 19.186 1.00 75.00 131 GLN A N 1
ATOM 1031 C CA . GLN A 1 131 ? 3.337 0.840 18.972 1.00 75.00 131 GLN A CA 1
ATOM 1032 C C . GLN A 1 131 ? 3.706 0.357 17.565 1.00 75.00 131 GLN A C 1
ATOM 1034 O O . GLN A 1 131 ? 4.350 1.100 16.827 1.00 75.00 131 GLN A O 1
ATOM 1039 N N . ALA A 1 132 ? 3.223 -0.820 17.151 1.00 73.88 132 ALA A N 1
ATOM 1040 C CA . ALA A 1 132 ? 3.498 -1.352 15.814 1.00 73.88 132 ALA A CA 1
ATOM 1041 C C . ALA A 1 132 ? 2.966 -0.426 14.707 1.00 73.88 132 ALA A C 1
ATOM 1043 O O . ALA A 1 132 ? 3.634 -0.205 13.703 1.00 73.88 132 ALA A O 1
ATOM 1044 N N . SER A 1 133 ? 1.802 0.199 14.911 1.00 80.75 133 SER A N 1
ATOM 1045 C CA . SER A 1 133 ? 1.240 1.152 13.946 1.00 80.75 133 SER A CA 1
ATOM 1046 C C . SER A 1 133 ? 2.075 2.427 13.838 1.00 80.75 133 SER A C 1
ATOM 1048 O O . SER A 1 133 ? 2.298 2.918 12.734 1.00 80.75 133 SER A O 1
ATOM 1050 N N . ARG A 1 134 ? 2.580 2.960 14.961 1.00 80.81 134 ARG A N 1
ATOM 1051 C CA . ARG A 1 134 ? 3.496 4.116 14.956 1.00 80.81 134 ARG A CA 1
ATOM 1052 C C . ARG A 1 134 ? 4.806 3.792 14.249 1.00 80.81 134 ARG A C 1
ATOM 1054 O O . ARG A 1 134 ? 5.261 4.598 13.442 1.00 80.81 134 ARG A O 1
ATOM 1061 N N . GLN A 1 135 ? 5.383 2.624 14.524 1.00 78.62 135 GLN A N 1
ATOM 1062 C CA . GLN A 1 135 ? 6.599 2.156 13.860 1.00 78.62 135 GLN A CA 1
ATOM 1063 C C . GLN A 1 135 ? 6.373 1.987 12.355 1.00 78.62 135 GLN A C 1
ATOM 1065 O O . GLN A 1 135 ? 7.125 2.550 11.566 1.00 78.62 135 GLN A O 1
ATOM 1070 N N . ALA A 1 136 ? 5.290 1.315 11.953 1.00 80.69 136 ALA A N 1
ATOM 1071 C CA . ALA A 1 136 ? 4.927 1.142 10.549 1.00 80.69 136 ALA A CA 1
ATOM 1072 C C . ALA A 1 136 ? 4.762 2.488 9.828 1.00 80.69 136 ALA A C 1
ATOM 1074 O O . ALA A 1 136 ? 5.321 2.679 8.752 1.00 80.69 136 ALA A O 1
ATOM 1075 N N . VAL A 1 137 ? 4.049 3.450 10.425 1.00 86.12 137 VAL A N 1
ATOM 1076 C CA . VAL A 1 137 ? 3.905 4.804 9.863 1.00 86.12 137 VAL A CA 1
ATOM 1077 C C . VAL A 1 137 ? 5.261 5.490 9.728 1.00 86.12 137 VAL A C 1
ATOM 1079 O O . VAL A 1 137 ? 5.555 6.028 8.665 1.00 86.12 137 VAL A O 1
ATOM 1082 N N . SER A 1 138 ? 6.089 5.451 10.774 1.00 84.06 138 SER A N 1
ATOM 1083 C CA . SER A 1 138 ? 7.408 6.087 10.774 1.00 84.06 138 SER A CA 1
ATOM 1084 C C . SER A 1 138 ? 8.315 5.523 9.679 1.00 84.06 138 SER A C 1
ATOM 1086 O O . SER A 1 138 ? 8.920 6.295 8.936 1.00 84.06 138 SER A O 1
ATOM 1088 N N . LEU A 1 139 ? 8.359 4.197 9.528 1.00 82.00 139 LEU A N 1
ATOM 1089 C CA . LEU A 1 139 ? 9.139 3.528 8.487 1.00 82.00 139 LEU A CA 1
ATOM 1090 C C . LEU A 1 139 ? 8.623 3.874 7.087 1.00 82.00 139 LEU A C 1
ATOM 1092 O O . LEU A 1 139 ? 9.407 4.272 6.227 1.00 82.00 139 LEU A O 1
ATOM 1096 N N . LEU A 1 140 ? 7.309 3.778 6.863 1.00 84.62 140 LEU A N 1
ATOM 1097 C CA . LEU A 1 140 ? 6.686 4.059 5.567 1.00 84.62 140 LEU A CA 1
ATOM 1098 C C . LEU A 1 140 ? 6.878 5.520 5.136 1.00 84.62 140 LEU A C 1
ATOM 1100 O O . LEU A 1 140 ? 7.243 5.780 3.989 1.00 84.62 140 LEU A O 1
ATOM 1104 N N . GLU A 1 141 ? 6.652 6.479 6.038 1.00 88.06 141 GLU A N 1
ATOM 1105 C CA . GLU A 1 141 ? 6.855 7.904 5.754 1.00 88.06 141 GLU A CA 1
ATOM 1106 C C . GLU A 1 141 ? 8.344 8.224 5.537 1.00 88.06 141 GLU A C 1
ATOM 1108 O O . GLU A 1 141 ? 8.669 8.929 4.583 1.00 88.06 141 GLU A O 1
ATOM 1113 N N . SER A 1 142 ? 9.254 7.643 6.332 1.00 79.44 142 SER A N 1
ATOM 1114 C CA . SER A 1 142 ? 10.704 7.793 6.130 1.00 79.44 142 SER A CA 1
ATOM 1115 C C . SER A 1 142 ? 11.148 7.263 4.764 1.00 79.44 142 SER A C 1
ATOM 1117 O O . SER A 1 142 ? 11.870 7.947 4.039 1.00 79.44 142 SER A O 1
ATOM 1119 N N . CYS A 1 143 ? 10.668 6.082 4.365 1.00 79.94 143 CYS A N 1
ATOM 1120 C CA . CYS A 1 143 ? 10.970 5.506 3.055 1.00 79.94 143 CYS A CA 1
ATOM 1121 C C . CYS A 1 143 ? 10.427 6.371 1.915 1.00 79.94 143 CYS A C 1
ATOM 1123 O O . CYS A 1 143 ? 11.126 6.600 0.929 1.00 79.94 143 CYS A O 1
ATOM 1125 N N . ARG A 1 144 ? 9.204 6.900 2.053 1.00 84.88 144 ARG A N 1
ATOM 1126 C CA . ARG A 1 144 ? 8.625 7.806 1.054 1.00 84.88 144 ARG A CA 1
ATOM 1127 C C . ARG A 1 144 ? 9.439 9.091 0.903 1.00 84.88 144 ARG A C 1
ATOM 1129 O O . ARG A 1 144 ? 9.577 9.589 -0.211 1.00 84.88 144 ARG A O 1
ATOM 1136 N N . GLU A 1 145 ? 9.963 9.630 1.996 1.00 83.88 145 GLU A N 1
ATOM 1137 C CA . GLU A 1 145 ? 10.767 10.850 1.946 1.00 83.88 145 GLU A CA 1
ATOM 1138 C C . GLU A 1 145 ? 12.128 10.608 1.288 1.00 83.88 145 GLU A C 1
ATOM 1140 O O . GLU A 1 145 ? 12.529 11.360 0.401 1.00 83.88 145 GLU A O 1
ATOM 1145 N N . LYS A 1 146 ? 12.786 9.490 1.616 1.00 76.31 146 LYS A N 1
ATOM 1146 C CA . LYS A 1 146 ? 14.002 9.055 0.913 1.00 76.31 146 LYS A CA 1
ATOM 1147 C C . LYS A 1 146 ? 13.755 8.832 -0.584 1.00 76.31 146 LYS A C 1
ATOM 1149 O O . LYS A 1 146 ? 14.590 9.178 -1.409 1.00 76.31 146 LYS A O 1
ATOM 1154 N N . LEU A 1 147 ? 12.594 8.296 -0.963 1.00 77.12 147 LEU A N 1
ATOM 1155 C CA . LEU A 1 147 ? 12.221 8.163 -2.372 1.00 77.12 147 LEU A CA 1
ATOM 1156 C C . LEU A 1 147 ? 12.124 9.534 -3.060 1.00 77.12 147 LEU A C 1
ATOM 1158 O O . LEU A 1 147 ? 12.626 9.703 -4.169 1.00 77.12 147 LEU A O 1
ATOM 1162 N N . ARG A 1 148 ? 11.505 10.526 -2.410 1.00 79.06 148 ARG A N 1
ATOM 1163 C CA . ARG A 1 148 ? 11.394 11.883 -2.966 1.00 79.06 148 ARG A CA 1
ATOM 1164 C C . ARG A 1 148 ? 12.754 12.532 -3.171 1.00 79.06 148 ARG A C 1
ATOM 1166 O O . ARG A 1 148 ? 12.957 13.137 -4.219 1.00 79.06 148 ARG A O 1
ATOM 1173 N N . SER A 1 149 ? 13.677 12.388 -2.222 1.00 71.62 149 SER A N 1
ATOM 1174 C CA . SER A 1 149 ? 15.018 12.963 -2.365 1.00 71.62 149 SER A CA 1
ATOM 1175 C C . SER A 1 149 ? 15.786 12.341 -3.535 1.00 71.62 149 SER A C 1
ATOM 1177 O O . SER A 1 149 ? 16.440 13.060 -4.285 1.00 71.62 149 SER A O 1
ATOM 1179 N N . VAL A 1 150 ? 15.636 11.034 -3.772 1.00 67.44 150 VAL A N 1
ATOM 1180 C CA . VAL A 1 150 ? 16.238 10.357 -4.933 1.00 67.44 150 VAL A CA 1
ATOM 1181 C C . VAL A 1 150 ? 15.612 10.814 -6.253 1.00 67.44 150 VAL A C 1
ATOM 1183 O O . VAL A 1 150 ? 16.332 11.033 -7.224 1.00 67.44 150 VAL A O 1
ATOM 1186 N N . VAL A 1 151 ? 14.288 10.984 -6.302 1.00 63.47 151 VAL A N 1
ATOM 1187 C CA . VAL A 1 151 ? 13.583 11.435 -7.515 1.00 63.47 151 VAL A CA 1
ATOM 1188 C C . VAL A 1 151 ? 13.915 12.893 -7.855 1.00 63.47 151 VAL A C 1
ATOM 1190 O O . VAL A 1 151 ? 14.107 13.212 -9.025 1.00 63.47 151 VAL A O 1
ATOM 1193 N N . ILE A 1 152 ? 14.038 13.771 -6.854 1.00 56.34 152 ILE A N 1
ATOM 1194 C CA . ILE A 1 152 ? 14.383 15.191 -7.050 1.00 56.34 152 ILE A CA 1
ATOM 1195 C C . ILE A 1 152 ? 15.834 15.355 -7.535 1.00 56.34 152 ILE A C 1
ATOM 1197 O O . ILE A 1 152 ? 16.103 16.209 -8.375 1.00 56.34 152 ILE A O 1
ATOM 1201 N N . ASN A 1 153 ? 16.755 14.500 -7.083 1.00 47.41 153 ASN A N 1
ATOM 1202 C CA . ASN A 1 153 ? 18.167 14.563 -7.473 1.00 47.41 153 ASN A CA 1
ATOM 1203 C C . ASN A 1 153 ? 18.473 13.954 -8.861 1.00 47.41 153 ASN A C 1
ATOM 1205 O O . ASN A 1 153 ? 19.610 14.045 -9.316 1.00 47.41 153 ASN A O 1
ATOM 1209 N N . LYS A 1 154 ? 17.493 13.337 -9.544 1.00 49.84 154 LYS A N 1
ATOM 1210 C CA . LYS A 1 154 ? 17.664 12.674 -10.857 1.00 49.84 154 LYS A CA 1
ATOM 1211 C C . LYS A 1 154 ? 17.117 13.461 -12.061 1.00 49.84 154 LYS A C 1
ATOM 1213 O O . LYS A 1 154 ? 16.939 12.876 -13.124 1.00 49.84 154 LYS A O 1
ATOM 1218 N N . VAL A 1 155 ? 16.880 14.771 -11.938 1.00 46.72 155 VAL A N 1
ATOM 1219 C CA . VAL A 1 155 ? 16.670 15.639 -13.115 1.00 46.72 155 VAL A CA 1
ATOM 1220 C C . VAL A 1 155 ? 18.023 16.230 -13.524 1.00 46.72 155 VAL A C 1
ATOM 1222 O O . VAL A 1 155 ? 18.482 17.199 -12.921 1.00 46.72 155 VAL A O 1
ATOM 1225 N N . PRO A 1 156 ? 18.696 15.613 -14.506 1.00 42.84 156 PRO A N 1
ATOM 1226 C CA . PRO A 1 156 ? 18.873 16.315 -15.772 1.00 42.84 156 PRO A CA 1
ATOM 1227 C C . PRO A 1 156 ? 18.477 15.463 -16.985 1.00 42.84 156 PRO A C 1
ATOM 1229 O O . PRO A 1 156 ? 18.417 14.237 -16.941 1.00 42.84 156 PRO A O 1
ATOM 1232 N N . GLU A 1 157 ? 18.158 16.192 -18.046 1.00 40.94 157 GLU A N 1
ATOM 1233 C CA . GLU A 1 157 ? 17.710 15.762 -19.366 1.00 40.94 157 GLU A CA 1
ATOM 1234 C C . GLU A 1 157 ? 18.646 14.717 -20.017 1.00 40.94 157 GLU A C 1
ATOM 1236 O O . GLU A 1 157 ? 19.828 14.639 -19.696 1.00 40.94 157 GLU A O 1
ATOM 1241 N N . ASP A 1 158 ? 18.078 13.933 -20.942 1.00 34.19 158 ASP A N 1
ATOM 1242 C CA . ASP A 1 158 ? 18.688 12.863 -21.759 1.00 34.19 158 ASP A CA 1
ATOM 1243 C C . ASP A 1 158 ? 18.753 11.442 -21.156 1.00 34.19 158 ASP A C 1
ATOM 1245 O O . ASP A 1 158 ? 19.803 10.876 -20.848 1.00 34.19 158 ASP A O 1
ATOM 1249 N N . PHE A 1 159 ? 17.585 10.7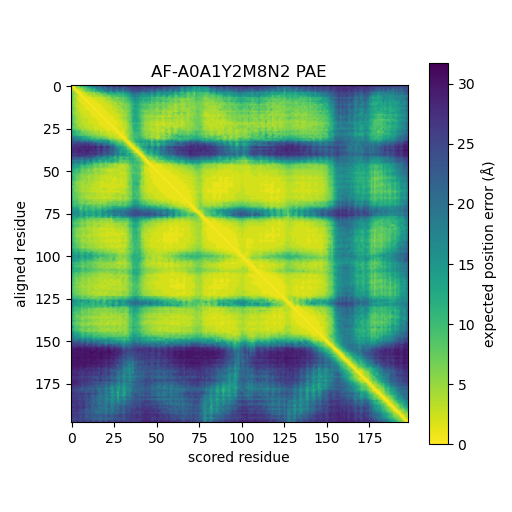86 -21.103 1.00 36.34 159 PHE A N 1
ATOM 1250 C CA . PHE A 1 159 ? 17.460 9.339 -20.882 1.00 36.34 159 PHE A CA 1
ATOM 1251 C C . PHE A 1 159 ? 17.921 8.545 -22.121 1.00 36.34 159 PHE A C 1
ATOM 1253 O O . PHE A 1 159 ? 17.116 8.128 -22.956 1.00 36.34 159 PHE A O 1
ATOM 1260 N N . ASN A 1 160 ? 19.227 8.299 -22.228 1.00 30.56 160 ASN A N 1
ATOM 1261 C CA . ASN A 1 160 ? 19.754 7.235 -23.080 1.00 30.56 160 ASN A CA 1
ATOM 1262 C C . ASN A 1 160 ? 19.575 5.868 -22.401 1.00 30.56 160 ASN A C 1
ATOM 1264 O O . ASN A 1 160 ? 19.779 5.703 -21.198 1.00 30.56 160 ASN A O 1
ATOM 1268 N N . LEU A 1 161 ? 19.192 4.877 -23.207 1.00 35.72 161 LEU A N 1
ATOM 1269 C CA . LEU A 1 161 ? 18.724 3.534 -22.841 1.00 35.72 161 LEU A CA 1
ATOM 1270 C C . LEU A 1 161 ? 19.787 2.606 -22.193 1.00 35.72 161 LEU A C 1
ATOM 1272 O O . LEU A 1 161 ? 19.633 1.390 -22.234 1.00 35.72 161 LEU A O 1
ATOM 1276 N N . SER A 1 162 ? 20.864 3.145 -21.610 1.00 27.56 162 SER A N 1
ATOM 1277 C CA . SER A 1 162 ? 21.975 2.382 -21.011 1.00 27.56 162 SER A CA 1
ATOM 1278 C C . SER A 1 162 ? 22.108 2.538 -19.489 1.00 27.56 162 SER A C 1
ATOM 1280 O O . SER A 1 162 ? 23.002 1.950 -18.895 1.00 27.56 162 SER A O 1
ATOM 1282 N N . VAL A 1 163 ? 21.233 3.310 -18.837 1.00 38.09 163 VAL A N 1
ATOM 1283 C CA . VAL A 1 163 ? 21.312 3.630 -17.394 1.00 38.09 163 VAL A CA 1
ATOM 1284 C C . VAL A 1 163 ? 20.331 2.768 -16.585 1.00 38.09 163 VAL A C 1
ATOM 1286 O O . VAL A 1 163 ? 19.597 3.252 -15.725 1.00 38.09 163 VAL A O 1
ATOM 1289 N N . LEU A 1 164 ? 20.261 1.472 -16.898 1.00 39.44 164 LEU A N 1
ATOM 1290 C CA . LEU A 1 164 ? 19.526 0.507 -16.071 1.00 39.44 164 LEU A CA 1
ATOM 1291 C C . LEU A 1 164 ? 20.382 0.048 -14.871 1.00 39.44 164 LEU A C 1
ATOM 1293 O O . LEU A 1 164 ? 19.827 -0.224 -13.811 1.00 39.44 164 LEU A O 1
ATOM 1297 N N . ASP A 1 165 ? 21.715 0.088 -14.999 1.00 37.72 165 ASP A N 1
ATOM 1298 C CA . ASP A 1 165 ? 22.680 -0.276 -13.942 1.00 37.72 165 ASP A CA 1
ATOM 1299 C C . ASP A 1 165 ? 22.709 0.722 -12.772 1.00 37.72 165 ASP A C 1
ATOM 1301 O O . ASP A 1 165 ? 22.811 0.358 -11.604 1.00 37.72 165 ASP A O 1
ATOM 1305 N N . THR A 1 166 ? 22.556 2.017 -13.046 1.00 39.88 166 THR A N 1
ATOM 1306 C CA . THR A 1 166 ? 22.869 3.067 -12.058 1.00 39.88 166 THR A CA 1
ATOM 1307 C C . THR A 1 166 ? 21.698 3.396 -11.127 1.00 39.88 166 THR A C 1
ATOM 1309 O O . THR A 1 166 ? 21.815 4.208 -10.212 1.00 39.88 166 THR A O 1
ATOM 1312 N N . GLY A 1 167 ? 20.526 2.799 -11.356 1.00 40.56 167 GLY A N 1
ATOM 1313 C CA . GLY A 1 167 ? 19.314 3.078 -10.590 1.00 40.56 167 GLY A CA 1
ATOM 1314 C C . GLY A 1 167 ? 19.358 2.523 -9.170 1.00 40.56 167 GLY A C 1
ATOM 1315 O O . GLY A 1 167 ? 19.035 3.246 -8.230 1.00 40.56 167 GLY A O 1
ATOM 1316 N N . VAL A 1 168 ? 19.772 1.261 -9.043 1.00 41.91 168 VAL A N 1
ATOM 1317 C CA . VAL A 1 168 ? 19.688 0.444 -7.822 1.00 41.91 168 VAL A CA 1
ATOM 1318 C C . VAL A 1 168 ? 20.986 0.486 -7.024 1.00 41.91 168 VAL A C 1
ATOM 1320 O O . VAL A 1 168 ? 20.936 0.587 -5.799 1.00 41.91 168 VAL A O 1
ATOM 1323 N N . GLU A 1 169 ? 22.139 0.539 -7.700 1.00 39.97 169 GLU A N 1
ATOM 1324 C CA . GLU A 1 169 ? 23.415 0.842 -7.044 1.00 39.97 169 GLU A CA 1
ATOM 1325 C C . GLU A 1 169 ? 23.370 2.220 -6.384 1.00 39.97 169 GLU A C 1
ATOM 1327 O O . GLU A 1 169 ? 23.720 2.332 -5.219 1.00 39.97 169 GLU A O 1
ATOM 1332 N N . SER A 1 170 ? 22.787 3.230 -7.041 1.00 44.03 170 SER A N 1
ATOM 1333 C CA . SER A 1 170 ? 22.566 4.558 -6.448 1.00 44.03 170 SER A CA 1
ATOM 1334 C C . SER A 1 170 ? 21.570 4.551 -5.276 1.00 44.03 170 SER A C 1
ATOM 1336 O O . SER A 1 170 ? 21.673 5.399 -4.395 1.00 44.03 170 SER A O 1
ATOM 1338 N N . LEU A 1 171 ? 20.622 3.603 -5.219 1.00 44.81 171 LEU A N 1
ATOM 1339 C CA . LEU A 1 171 ? 19.697 3.439 -4.084 1.00 44.81 171 LEU A CA 1
ATOM 1340 C C . LEU A 1 171 ? 20.381 2.767 -2.881 1.00 44.81 171 LEU A C 1
ATOM 1342 O O . LEU A 1 171 ? 20.138 3.169 -1.742 1.00 44.81 171 LEU A O 1
ATOM 1346 N N . ARG A 1 172 ? 21.272 1.799 -3.132 1.00 44.47 172 ARG A N 1
ATOM 1347 C CA . ARG A 1 172 ? 22.159 1.216 -2.114 1.00 44.47 172 ARG A CA 1
ATOM 1348 C C . ARG A 1 172 ? 23.202 2.228 -1.619 1.00 44.47 172 ARG A C 1
ATOM 1350 O O . ARG A 1 172 ?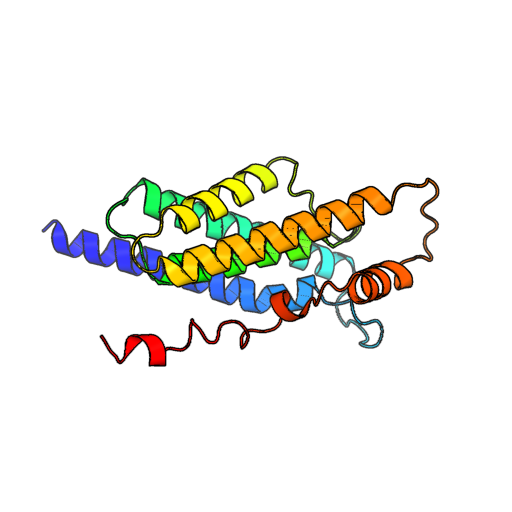 23.365 2.351 -0.409 1.00 44.47 172 ARG A O 1
ATOM 1357 N N . ASP A 1 173 ? 23.809 3.010 -2.515 1.00 40.25 173 ASP A N 1
ATOM 1358 C CA . ASP A 1 173 ? 24.745 4.104 -2.193 1.00 40.25 173 ASP A CA 1
ATOM 1359 C C . ASP A 1 173 ? 24.060 5.263 -1.449 1.00 40.25 173 ASP A C 1
ATOM 1361 O O . ASP A 1 173 ? 24.659 5.896 -0.582 1.00 40.25 173 ASP A O 1
ATOM 1365 N N . ALA A 1 174 ? 22.770 5.512 -1.712 1.00 44.03 174 ALA A N 1
ATOM 1366 C CA . ALA A 1 174 ? 21.943 6.456 -0.953 1.00 44.03 174 ALA A CA 1
ATOM 1367 C C . ALA A 1 174 ? 21.494 5.917 0.425 1.00 44.03 174 ALA A C 1
ATOM 1369 O O . ALA A 1 174 ? 20.705 6.567 1.118 1.00 44.03 174 ALA A O 1
ATOM 1370 N N . GLY A 1 175 ? 21.953 4.727 0.832 1.00 40.22 175 GLY A N 1
ATOM 1371 C CA . GLY A 1 175 ? 21.624 4.118 2.123 1.00 40.22 175 GLY A CA 1
ATOM 1372 C C . GLY A 1 175 ? 20.158 3.685 2.252 1.00 40.22 175 GLY A C 1
ATOM 1373 O O . GLY A 1 175 ? 19.624 3.610 3.366 1.00 40.22 175 GLY A O 1
ATOM 1374 N N . ILE A 1 176 ? 19.468 3.440 1.132 1.00 46.53 176 ILE A N 1
ATOM 1375 C CA . ILE A 1 176 ? 18.128 2.850 1.128 1.00 46.53 176 ILE A CA 1
ATOM 1376 C C . ILE A 1 176 ? 18.308 1.339 1.079 1.00 46.53 176 ILE A C 1
ATOM 1378 O O . ILE A 1 176 ? 18.400 0.731 0.015 1.00 46.53 176 ILE A O 1
ATOM 1382 N N . ASP A 1 177 ? 18.358 0.734 2.260 1.00 50.94 177 ASP A N 1
ATOM 1383 C CA . ASP A 1 177 ? 18.324 -0.713 2.381 1.00 50.94 177 ASP A CA 1
ATOM 1384 C C . ASP A 1 177 ? 16.959 -1.231 1.906 1.00 50.94 177 ASP A C 1
ATOM 1386 O O . ASP A 1 177 ? 15.972 -1.132 2.626 1.00 50.94 177 ASP A O 1
ATOM 1390 N N . VAL A 1 178 ? 16.874 -1.761 0.683 1.00 48.97 178 VAL A N 1
ATOM 1391 C CA . VAL A 1 178 ? 15.646 -2.367 0.132 1.00 48.97 178 VAL A CA 1
ATOM 1392 C C . VAL A 1 178 ? 15.272 -3.652 0.889 1.00 48.97 178 VAL A C 1
ATOM 1394 O O . VAL A 1 178 ? 14.197 -4.204 0.658 1.00 48.97 178 VAL A O 1
ATOM 1397 N N . ASN A 1 179 ? 16.077 -4.098 1.864 1.00 46.06 179 ASN A N 1
ATOM 1398 C CA . ASN A 1 179 ? 15.690 -5.184 2.752 1.00 46.06 179 ASN A CA 1
ATOM 1399 C C . ASN A 1 179 ? 14.393 -4.883 3.504 1.00 46.06 179 ASN A C 1
ATOM 1401 O O . ASN A 1 179 ? 13.650 -5.820 3.697 1.00 46.06 179 ASN A O 1
ATOM 1405 N N . TRP A 1 180 ? 13.968 -3.647 3.812 1.00 50.03 180 TRP A N 1
ATOM 1406 C CA . TRP A 1 180 ? 12.604 -3.453 4.373 1.00 50.03 180 TRP A CA 1
ATOM 1407 C C . TRP A 1 180 ? 11.488 -3.921 3.422 1.00 50.03 180 TRP A C 1
ATOM 1409 O O . TRP A 1 180 ? 10.357 -4.178 3.843 1.00 50.03 180 TRP A O 1
ATOM 1419 N N . ALA A 1 181 ? 11.782 -4.011 2.121 1.00 45.50 181 ALA A N 1
ATOM 1420 C CA . ALA A 1 181 ? 10.853 -4.501 1.124 1.00 45.50 181 ALA A CA 1
ATOM 1421 C C . ALA A 1 181 ? 10.873 -6.033 0.968 1.00 45.50 181 ALA A C 1
ATOM 1423 O O . ALA A 1 181 ? 9.977 -6.559 0.310 1.00 45.50 181 ALA A O 1
ATOM 1424 N N . ILE A 1 182 ? 11.849 -6.730 1.557 1.00 41.31 182 ILE A N 1
ATOM 1425 C CA . ILE A 1 182 ? 12.106 -8.173 1.387 1.00 41.31 182 ILE A CA 1
ATOM 1426 C C . ILE A 1 182 ? 12.161 -8.905 2.744 1.00 41.31 182 ILE A C 1
ATOM 1428 O O . ILE A 1 182 ? 11.853 -10.091 2.834 1.00 41.31 182 ILE A O 1
ATOM 1432 N N . ASP A 1 183 ? 12.507 -8.196 3.811 1.00 42.94 183 ASP A N 1
ATOM 1433 C CA . ASP A 1 183 ? 12.835 -8.717 5.125 1.00 42.94 183 ASP A CA 1
ATOM 1434 C C . ASP A 1 183 ? 11.590 -8.767 6.002 1.00 42.94 183 ASP A C 1
ATOM 1436 O O . ASP A 1 183 ? 11.165 -7.800 6.641 1.00 42.94 183 ASP A O 1
ATOM 1440 N N . TYR A 1 184 ? 11.002 -9.955 6.016 1.00 44.16 184 TYR A N 1
ATOM 1441 C CA . TYR A 1 184 ? 9.945 -10.326 6.940 1.00 44.16 184 TYR A CA 1
ATOM 1442 C C . TYR A 1 184 ? 10.459 -10.488 8.382 1.00 44.16 184 TYR A C 1
ATOM 1444 O O . TYR A 1 184 ? 9.628 -10.557 9.282 1.00 44.16 184 TYR A O 1
ATOM 1452 N N . ASN A 1 185 ? 11.783 -10.510 8.619 1.00 38.62 185 ASN A N 1
ATOM 1453 C CA . ASN A 1 185 ? 12.370 -10.601 9.962 1.00 38.62 185 ASN A CA 1
ATOM 1454 C C . ASN A 1 185 ? 12.510 -9.227 10.638 1.00 38.62 185 ASN A C 1
ATOM 1456 O O . ASN A 1 185 ? 12.421 -9.135 11.853 1.00 38.62 185 ASN A O 1
ATOM 1460 N N . SER A 1 186 ? 12.607 -8.123 9.884 1.00 40.75 186 SER A N 1
ATOM 1461 C CA . SER A 1 186 ? 12.532 -6.762 10.459 1.00 40.75 186 SER A CA 1
ATOM 1462 C C . SER A 1 186 ? 11.178 -6.481 11.140 1.00 40.75 186 SER A C 1
ATOM 1464 O O . SER A 1 186 ? 11.037 -5.558 11.943 1.00 40.75 186 SER A O 1
ATOM 1466 N N . LEU A 1 187 ? 10.183 -7.330 10.873 1.00 47.31 187 LEU A N 1
ATOM 1467 C CA . LEU A 1 187 ? 8.912 -7.407 11.578 1.00 47.31 187 LEU A CA 1
ATOM 1468 C C . LEU A 1 187 ? 9.000 -8.294 12.838 1.00 47.31 187 LEU A C 1
ATOM 1470 O O . LEU A 1 187 ? 8.020 -8.938 13.191 1.00 47.31 187 LEU A O 1
ATOM 1474 N N . ASP A 1 188 ? 10.130 -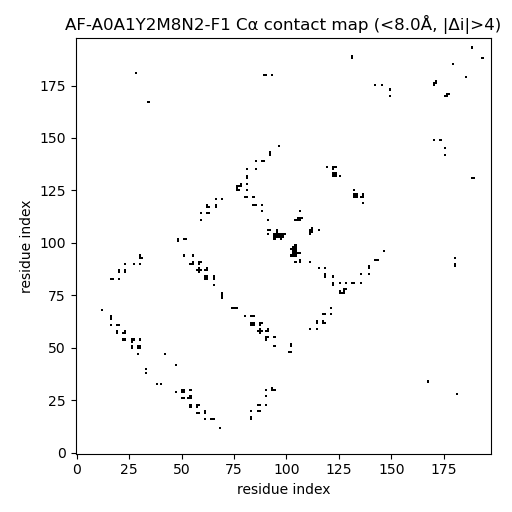8.337 13.548 1.00 41.88 188 ASP A N 1
ATOM 1475 C CA . ASP A 1 188 ? 10.268 -9.075 14.819 1.00 41.88 188 ASP A CA 1
ATOM 1476 C C . ASP A 1 188 ? 9.225 -8.648 15.874 1.00 41.88 188 ASP A C 1
ATOM 1478 O O . ASP A 1 188 ? 8.795 -9.444 16.706 1.00 41.88 188 ASP A O 1
ATOM 1482 N N . PHE A 1 189 ? 8.702 -7.419 15.788 1.00 46.03 189 PHE A N 1
ATOM 1483 C CA . PHE A 1 189 ? 7.563 -6.952 16.596 1.00 46.03 189 PHE A CA 1
ATOM 1484 C C . PHE A 1 189 ? 6.209 -7.580 16.202 1.00 46.03 189 PHE A C 1
ATOM 1486 O O . PHE A 1 189 ? 5.184 -7.293 16.821 1.00 46.03 189 PHE A O 1
ATOM 1493 N N . LEU A 1 190 ? 6.194 -8.414 15.163 1.00 44.69 190 LEU A N 1
ATOM 1494 C CA . LEU A 1 190 ? 5.038 -9.105 14.605 1.00 44.69 190 LEU A CA 1
ATOM 1495 C C . LEU A 1 190 ? 5.118 -10.634 14.758 1.00 44.69 190 LEU A C 1
ATOM 1497 O O . LEU A 1 190 ? 4.238 -11.324 14.225 1.00 44.69 190 LEU A O 1
ATOM 1501 N N . GLN A 1 191 ? 6.117 -11.163 15.483 1.00 41.12 191 GLN A N 1
ATOM 1502 C CA . GLN A 1 191 ? 6.153 -12.575 15.864 1.00 41.12 191 GLN A CA 1
ATOM 1503 C C . GLN A 1 191 ? 4.884 -12.959 16.652 1.00 41.12 191 GLN A C 1
ATOM 1505 O O . GLN A 1 191 ? 4.425 -12.183 17.498 1.00 41.12 191 GLN A O 1
ATOM 1510 N N . PRO A 1 192 ? 4.327 -14.168 16.433 1.00 38.72 192 PRO A N 1
ATOM 1511 C CA . PRO A 1 192 ? 3.190 -14.677 17.206 1.00 38.72 192 PRO A CA 1
ATOM 1512 C C . PRO A 1 192 ? 3.433 -14.633 18.722 1.00 38.72 192 PRO A C 1
ATOM 1514 O O . PRO A 1 192 ? 2.499 -14.418 19.493 1.00 38.72 192 PRO A O 1
ATOM 1517 N N . ASP A 1 193 ? 4.694 -14.772 19.135 1.00 40.28 193 ASP A N 1
ATOM 1518 C CA . ASP A 1 193 ? 5.118 -14.864 20.532 1.00 40.28 193 ASP A CA 1
ATOM 1519 C C . ASP A 1 193 ? 4.969 -13.544 21.308 1.00 40.28 193 ASP A C 1
ATOM 1521 O O . ASP A 1 193 ? 4.846 -13.566 22.534 1.00 40.28 193 ASP A O 1
ATOM 1525 N N . PHE A 1 194 ? 4.858 -12.395 20.625 1.00 39.97 194 PHE A N 1
ATOM 1526 C CA . PHE A 1 194 ? 4.484 -11.131 21.275 1.00 39.97 194 PHE A CA 1
ATOM 1527 C C . PHE A 1 194 ? 3.040 -11.164 21.819 1.00 39.97 194 PHE A C 1
ATOM 1529 O O . PHE A 1 194 ? 2.691 -10.403 22.719 1.00 39.97 194 PHE A O 1
ATOM 1536 N N . PHE A 1 195 ? 2.194 -12.065 21.307 1.00 43.34 195 PHE A N 1
ATOM 1537 C CA . PHE A 1 195 ? 0.764 -12.147 21.627 1.00 43.34 195 PHE A CA 1
ATOM 1538 C C . PHE A 1 195 ? 0.386 -13.335 22.519 1.00 43.34 195 PHE A C 1
ATOM 1540 O O . PHE A 1 195 ? -0.786 -13.480 22.855 1.00 43.34 195 PHE A O 1
ATOM 1547 N N . LEU A 1 196 ? 1.354 -14.162 22.927 1.00 35.47 196 LEU A N 1
ATOM 1548 C CA . LEU A 1 196 ? 1.148 -15.217 23.929 1.00 35.47 196 LEU A CA 1
ATOM 1549 C C . LEU A 1 196 ? 1.348 -14.722 25.376 1.00 35.47 196 LEU A C 1
ATOM 1551 O O . LEU A 1 196 ? 1.135 -15.491 26.307 1.00 35.47 196 LEU A O 1
ATOM 1555 N N . ASN A 1 197 ? 1.724 -13.451 25.569 1.00 29.38 197 ASN A N 1
ATOM 1556 C CA . ASN A 1 197 ? 1.962 -12.835 26.882 1.00 29.38 197 ASN A CA 1
ATOM 1557 C C . ASN A 1 197 ? 0.963 -11.708 27.232 1.00 29.38 197 ASN A C 1
ATOM 1559 O O . ASN A 1 197 ? 1.339 -10.730 27.881 1.00 29.38 197 ASN A O 1
ATOM 1563 N N . ILE A 1 198 ? -0.305 -11.833 26.818 1.00 34.62 198 ILE A N 1
ATOM 1564 C CA . ILE A 1 198 ? -1.425 -11.026 27.346 1.00 34.62 198 ILE A CA 1
ATOM 1565 C C . ILE A 1 198 ? -2.486 -11.959 27.920 1.00 34.62 198 ILE A C 1
ATOM 1567 O O . ILE A 1 198 ? -2.886 -12.893 27.190 1.00 34.62 198 ILE A O 1
#

Foldseek 3Di:
DVVVVVVVVVVVLVVVLVVLLVLLVVLLVLLCPLVDPPDDDPDDLVVSLVSLLVNLVSLLVSLVSLLVVCVVPVPCQDPCLLVSLLSSLLSLLSLCLDDVVSNRDDCVDPPNVVSNVSSLVSLCSRPVCNPSSVVSNVVSVVSVVLSVVLVVVPDDDDDDPPCSNVSNVVCVVSVPPCCSSVPPVVVVVVPCVVVVPD

Solvent-accessible surface area (backbone atoms only — not comparable to full-atom values): 11430 Å² total; per-residue (Å²): 123,69,66,64,56,52,53,51,55,50,51,53,50,52,51,52,52,49,53,46,43,53,50,43,65,66,32,50,61,57,58,54,60,78,75,59,91,84,64,86,71,90,64,55,74,67,58,48,32,51,47,28,45,49,34,47,51,48,22,44,51,46,31,51,56,50,39,52,51,40,70,78,35,79,85,64,59,52,68,63,53,49,56,49,32,48,54,22,53,48,46,48,53,55,34,43,71,40,55,64,94,67,50,24,50,57,65,88,36,85,70,44,30,58,42,51,50,46,34,52,53,46,33,74,64,30,74,72,42,52,65,63,22,50,50,48,47,53,52,53,52,51,51,53,50,55,50,49,55,56,59,68,71,62,74,73,88,81,90,62,99,75,64,74,69,59,59,56,56,49,35,52,74,67,67,50,70,64,50,79,77,72,43,74,67,83,43,63,91,67,45,75,72,74,66,74,77,116

Sequence (198 aa):
MGQSRFHFDVQAQVLHCRIHYVRLLILRPWLLENMDFASPTSLGGSTLQEIRSLCTLTARHTIDTVYEAEVCRPRSSTWHAVYFLHAAASALLAAALLPKASGGIDLNCEPYQMSWQKAIQTLKNNKVQLQASRQAVSLLESCREKLRSVVINKVPEDFNLSVLDTGVESLRDAGIDVNWAIDYNSLDFLQPDFFLNI

Nearest PDB structures (foldseek):
  8t10-assembly1_D  TM=3.132E-01  e=2.243E+00  Rattus norvegicus
  6u88-assembly1_B  TM=3.041E-01  e=3.441E+00  Rattus norvegicus
  7zjg-assembly1_A  TM=3.133E-01  e=5.279E+00  Rattus norvegicus